Protein AF-A0A812S9B7-F1 (afdb_monomer_lite)

Secondary structure (DSSP, 8-state):
--HHHHHHHHHHHHHHHHHHHHHHHS--TTHHHHHHHHHHHHHHHHIIIIIS-TTTS-HHHHHHHHHHHHHHHHHHHHHHHHHHHHHHHHHHHHHHHHHHHTT-SS---------HHHHHHHHHHHHHHHHHHHHHHHHHHHHHHHHH--PPPPPGGG--HHHHHHHHHHHHHHHHHHHHHHHHTTT-HHHHHHHHHHHHHHHHHHHHHHHHHHHHHHHHHHHHHH--

Structure (mmCIF, N/CA/C/O backbone):
data_AF-A0A812S9B7-F1
#
_entry.id   AF-A0A812S9B7-F1
#
loop_
_atom_site.group_PDB
_atom_site.id
_atom_site.type_symbol
_atom_site.label_atom_id
_atom_site.label_alt_id
_atom_site.label_comp_id
_atom_site.label_asym_id
_atom_site.label_entity_id
_atom_site.label_seq_id
_atom_site.pdbx_PDB_ins_code
_atom_site.Cartn_x
_atom_site.Cartn_y
_atom_site.Cartn_z
_atom_site.occupancy
_atom_site.B_iso_or_equiv
_atom_site.auth_seq_id
_atom_site.auth_comp_id
_atom_site.auth_asym_id
_atom_site.auth_atom_id
_atom_site.pdbx_PDB_model_num
ATOM 1 N N . MET A 1 1 ? 1.073 -19.646 -17.846 1.00 60.38 1 MET A N 1
ATOM 2 C CA . MET A 1 1 ? 1.080 -20.919 -17.085 1.00 60.38 1 MET A CA 1
ATOM 3 C C . MET A 1 1 ? -0.012 -21.849 -17.603 1.00 60.38 1 MET A C 1
ATOM 5 O O . MET A 1 1 ? -1.041 -21.340 -18.035 1.00 60.38 1 MET A O 1
ATOM 9 N N . PRO A 1 2 ? 0.218 -23.175 -17.647 1.00 81.50 2 PRO A N 1
ATOM 10 C CA . PRO A 1 2 ? -0.714 -24.113 -18.265 1.00 81.50 2 PRO A CA 1
ATOM 11 C C . PRO A 1 2 ? -2.037 -24.157 -17.485 1.00 81.50 2 PRO A C 1
ATOM 13 O O . PRO A 1 2 ? -2.048 -24.345 -16.269 1.00 81.50 2 PRO A O 1
ATOM 16 N N . ILE A 1 3 ? -3.148 -24.013 -18.214 1.00 83.44 3 ILE A N 1
ATOM 17 C CA . ILE A 1 3 ? -4.540 -24.040 -17.726 1.00 83.44 3 ILE A CA 1
ATOM 18 C C . ILE A 1 3 ? -4.839 -25.164 -16.704 1.00 83.44 3 ILE A C 1
ATOM 20 O O . ILE A 1 3 ? -5.521 -24.872 -15.720 1.00 83.44 3 ILE A O 1
ATOM 24 N N . PRO A 1 4 ? -4.326 -26.410 -16.829 1.00 83.69 4 PRO A N 1
ATOM 25 C CA . PRO A 1 4 ? -4.607 -27.458 -15.840 1.00 83.69 4 PRO A CA 1
ATOM 26 C C . PRO A 1 4 ? -4.116 -27.148 -14.418 1.00 83.69 4 PRO A C 1
ATOM 28 O O . PRO A 1 4 ? -4.748 -27.587 -13.461 1.00 83.69 4 PRO A O 1
ATOM 31 N N . ILE A 1 5 ? -3.035 -26.376 -14.250 1.00 85.00 5 ILE A N 1
ATOM 32 C CA . ILE A 1 5 ? -2.517 -26.035 -12.914 1.00 85.00 5 ILE A CA 1
ATOM 33 C C . ILE A 1 5 ? -3.479 -25.083 -12.202 1.00 85.00 5 ILE A C 1
ATOM 35 O O . ILE A 1 5 ? -3.819 -25.327 -11.051 1.00 85.00 5 ILE A O 1
ATOM 39 N N . LEU A 1 6 ? -3.962 -24.055 -12.907 1.00 85.19 6 LEU A N 1
ATOM 40 C CA . LEU A 1 6 ? -4.955 -23.094 -12.412 1.00 85.19 6 LEU A CA 1
ATOM 41 C C . LEU A 1 6 ? -6.261 -23.778 -11.995 1.00 85.19 6 LEU A C 1
ATOM 43 O O . LEU A 1 6 ? -6.821 -23.472 -10.944 1.00 85.19 6 LEU A O 1
ATOM 47 N N . LEU A 1 7 ? -6.738 -24.713 -12.819 1.00 90.31 7 LEU A N 1
ATOM 48 C CA . LEU A 1 7 ? -7.954 -25.466 -12.529 1.00 90.31 7 LEU A CA 1
ATOM 49 C C . LEU A 1 7 ? -7.758 -26.386 -11.312 1.00 90.31 7 LEU A C 1
ATOM 51 O O . LEU A 1 7 ? -8.631 -26.459 -10.451 1.00 90.31 7 LEU A O 1
ATOM 55 N N . GLY A 1 8 ? -6.588 -27.023 -11.195 1.00 89.75 8 GLY A N 1
ATOM 56 C CA . GLY A 1 8 ? -6.217 -27.830 -10.033 1.00 89.75 8 GLY A CA 1
ATOM 57 C C . GLY A 1 8 ? -6.186 -27.023 -8.731 1.00 89.75 8 GLY A C 1
ATOM 58 O O . GLY A 1 8 ? -6.782 -27.443 -7.738 1.00 89.75 8 GLY A O 1
ATOM 59 N N . THR A 1 9 ? -5.566 -25.836 -8.725 1.00 89.81 9 THR A N 1
ATOM 60 C CA . THR A 1 9 ? -5.593 -24.960 -7.544 1.00 89.81 9 THR A CA 1
ATOM 61 C C . THR A 1 9 ? -6.988 -24.436 -7.244 1.00 89.81 9 THR A C 1
ATOM 63 O O . THR A 1 9 ? -7.347 -24.354 -6.076 1.00 89.81 9 THR A O 1
ATOM 66 N N . PHE A 1 10 ? -7.799 -24.120 -8.254 1.00 91.00 10 PHE A N 1
ATOM 67 C CA . PHE A 1 10 ? -9.185 -23.704 -8.044 1.00 91.00 10 PHE A CA 1
ATOM 68 C C . PHE A 1 10 ? -10.006 -24.779 -7.312 1.00 91.00 10 PHE A C 1
ATOM 70 O O . PHE A 1 10 ? -10.667 -24.474 -6.319 1.00 91.00 10 PHE A O 1
ATOM 77 N N . VAL A 1 11 ? -9.904 -26.045 -7.732 1.00 94.12 11 VAL A N 1
ATOM 78 C CA . VAL A 1 11 ? -10.575 -27.160 -7.043 1.00 94.12 11 VAL A CA 1
ATOM 79 C C . VAL A 1 11 ? -10.050 -27.333 -5.615 1.00 94.12 11 VAL A C 1
ATOM 81 O O . VAL A 1 11 ? -10.844 -27.500 -4.691 1.00 94.12 11 VAL A O 1
ATOM 84 N N . ALA A 1 12 ? -8.736 -27.217 -5.400 1.00 92.50 12 ALA A N 1
ATOM 85 C CA . ALA A 1 12 ? -8.160 -27.262 -4.056 1.00 92.50 12 ALA A CA 1
ATOM 86 C C . ALA A 1 12 ? -8.693 -26.130 -3.153 1.00 92.50 12 ALA A C 1
ATOM 88 O O . ALA A 1 12 ? -9.010 -26.362 -1.988 1.00 92.50 12 ALA A O 1
ATOM 89 N N . LEU A 1 13 ? -8.856 -24.914 -3.685 1.00 92.50 13 LEU A N 1
ATOM 90 C CA . LEU A 1 13 ? -9.431 -23.784 -2.946 1.00 92.50 13 LEU A CA 1
ATOM 91 C C . LEU A 1 13 ? -10.907 -24.003 -2.602 1.00 92.50 13 LEU A C 1
ATOM 93 O O . LEU A 1 13 ? -11.335 -23.636 -1.503 1.00 92.50 13 LEU A O 1
ATOM 97 N N . LEU A 1 14 ? -11.681 -24.601 -3.512 1.00 94.00 14 LEU A N 1
ATOM 98 C CA . LEU A 1 14 ? -13.063 -24.986 -3.231 1.00 94.00 14 LEU A CA 1
ATOM 99 C C . LEU A 1 14 ? -13.130 -26.053 -2.139 1.00 94.00 14 LEU A C 1
ATOM 101 O O . LEU A 1 14 ? -13.934 -25.912 -1.223 1.00 94.00 14 LEU A O 1
ATOM 105 N N . PHE A 1 15 ? -12.246 -27.053 -2.175 1.00 95.25 15 PHE A N 1
ATOM 106 C CA . PHE A 1 15 ? -12.146 -28.061 -1.122 1.00 95.25 15 PHE A CA 1
ATOM 107 C C . PHE A 1 15 ? -11.862 -27.432 0.248 1.00 95.25 15 PHE A C 1
ATOM 109 O O . PHE A 1 15 ? -12.606 -27.682 1.192 1.00 95.25 15 PHE A O 1
ATOM 116 N N . PHE A 1 16 ? -10.857 -26.554 0.358 1.00 92.62 16 PHE A N 1
ATOM 117 C CA . PHE A 1 16 ? -10.570 -25.854 1.618 1.00 92.62 16 PHE A CA 1
ATOM 118 C C . PHE A 1 16 ? -11.736 -24.980 2.085 1.00 92.62 16 PHE A C 1
ATOM 120 O O . PHE A 1 16 ? -11.980 -24.878 3.280 1.00 92.62 16 PHE A O 1
ATOM 127 N N . THR A 1 17 ? -12.484 -24.379 1.159 1.00 92.88 17 THR A N 1
ATOM 128 C CA . THR A 1 17 ? -13.668 -23.577 1.498 1.00 92.88 17 THR A CA 1
ATOM 129 C C . THR A 1 17 ? -14.806 -24.456 2.025 1.00 92.88 17 THR A C 1
ATOM 131 O O . THR A 1 17 ? -15.412 -24.132 3.045 1.00 92.88 17 THR A O 1
ATOM 134 N N . GLY A 1 18 ? -15.060 -25.601 1.387 1.00 93.19 18 GLY A N 1
ATOM 135 C CA . GLY A 1 18 ? -16.015 -26.589 1.888 1.00 93.19 18 GLY A CA 1
ATOM 136 C C . GLY A 1 18 ? -15.610 -27.127 3.260 1.00 93.19 18 GLY A C 1
ATOM 137 O O . GLY A 1 18 ? -16.446 -27.205 4.152 1.00 93.19 18 GLY A O 1
ATOM 138 N N . LEU A 1 19 ? -14.319 -27.405 3.458 1.00 90.81 19 LEU A N 1
ATOM 139 C CA . LEU A 1 19 ? -13.776 -27.850 4.738 1.00 90.81 19 LEU A CA 1
ATOM 140 C C . LEU A 1 19 ? -13.975 -26.801 5.842 1.00 90.81 19 LEU A C 1
ATOM 142 O O . LEU A 1 19 ? -14.377 -27.167 6.939 1.00 90.81 19 LEU A O 1
ATOM 146 N N . THR A 1 20 ? -13.759 -25.509 5.561 1.00 91.69 20 THR A N 1
ATOM 147 C CA . THR A 1 20 ? -14.027 -24.449 6.550 1.00 91.69 20 THR A CA 1
ATOM 148 C C . THR A 1 20 ? -15.501 -24.339 6.911 1.00 91.69 20 THR A C 1
ATOM 150 O O . THR A 1 20 ? -15.812 -24.162 8.079 1.00 91.69 20 THR A O 1
ATOM 153 N N . VAL A 1 21 ? -16.409 -24.469 5.938 1.00 90.69 21 VAL A N 1
ATOM 154 C CA . VAL A 1 21 ? -17.855 -24.420 6.212 1.00 90.69 21 VAL A CA 1
ATOM 155 C C . VAL A 1 21 ? -18.284 -25.642 7.022 1.00 90.69 21 VAL A C 1
ATOM 157 O O . VAL A 1 21 ? -19.000 -25.503 8.003 1.00 90.69 21 VAL A O 1
ATOM 160 N N . PHE A 1 22 ? -17.788 -26.830 6.667 1.00 90.44 22 PHE A N 1
ATOM 161 C CA . PHE A 1 22 ? -18.092 -28.058 7.398 1.00 90.44 22 PHE A CA 1
ATOM 162 C C . PHE A 1 22 ? -17.588 -28.017 8.844 1.00 90.44 22 PHE A C 1
ATOM 164 O O . PHE A 1 22 ? -18.291 -28.452 9.750 1.00 90.44 22 PHE A O 1
ATOM 171 N N . LEU A 1 23 ? -16.375 -27.503 9.065 1.00 89.00 23 LEU A N 1
ATOM 172 C CA . LEU A 1 23 ? -15.816 -27.357 10.407 1.00 89.00 23 LEU A CA 1
ATOM 173 C C . LEU A 1 23 ? -16.512 -26.257 11.209 1.00 89.00 23 LEU A C 1
ATOM 175 O O . LEU A 1 23 ? -16.655 -26.434 12.409 1.00 89.00 23 LEU A O 1
ATOM 179 N N . ALA A 1 24 ? -17.008 -25.196 10.565 1.00 84.50 24 ALA A N 1
ATOM 180 C CA . ALA A 1 24 ? -17.762 -24.141 11.243 1.00 84.50 24 ALA A CA 1
ATOM 181 C C . ALA A 1 24 ? -19.065 -24.654 11.884 1.00 84.50 24 ALA A C 1
ATOM 183 O O . ALA A 1 24 ? -19.491 -24.132 12.912 1.00 84.50 24 ALA A O 1
ATOM 184 N N . ASP A 1 25 ? -19.683 -25.694 11.317 1.00 83.44 25 ASP A N 1
ATOM 185 C CA . ASP A 1 25 ? -20.861 -26.329 11.921 1.00 83.44 25 ASP A CA 1
ATOM 186 C C . ASP A 1 25 ? -20.490 -27.219 13.127 1.00 83.44 25 ASP A C 1
ATOM 188 O O . ASP A 1 25 ? -21.300 -27.425 14.039 1.00 83.44 25 ASP A O 1
ATOM 192 N N . GLN A 1 26 ? -19.257 -27.735 13.172 1.00 83.88 26 GLN A N 1
ATOM 193 C CA . GLN A 1 26 ? -18.758 -28.535 14.288 1.00 83.88 26 GLN A CA 1
ATOM 194 C C . GLN A 1 26 ? -18.281 -27.599 15.405 1.00 83.88 26 GLN A C 1
ATOM 196 O O . GLN A 1 26 ? -17.236 -26.969 15.302 1.00 83.88 26 GLN A O 1
ATOM 201 N N . HIS A 1 27 ? -19.021 -27.517 16.513 1.00 78.94 27 HIS A N 1
ATOM 202 C CA . HIS A 1 27 ? -18.630 -26.695 17.664 1.00 78.94 27 HIS A CA 1
ATOM 203 C C . HIS A 1 27 ? -17.426 -27.312 18.402 1.00 78.94 27 HIS A C 1
ATOM 205 O O . HIS A 1 27 ? -17.574 -27.982 19.422 1.00 78.94 27 HIS A O 1
ATOM 211 N N . LEU A 1 28 ? -16.220 -27.075 17.882 1.00 74.62 28 LEU A N 1
ATOM 212 C CA . LEU A 1 28 ? -14.948 -27.612 18.385 1.00 74.62 28 LEU A CA 1
ATOM 213 C C . LEU A 1 28 ? -14.362 -26.810 19.568 1.00 74.62 28 LEU A C 1
ATOM 215 O O . LEU A 1 28 ? -13.220 -27.032 19.976 1.00 74.62 28 LEU A O 1
ATOM 219 N N . GLY A 1 29 ? -15.148 -25.907 20.161 1.00 81.06 29 GLY A N 1
ATOM 220 C CA . GLY A 1 29 ? -14.742 -25.101 21.312 1.00 81.06 29 GLY A CA 1
ATOM 221 C C . GLY A 1 29 ? -13.585 -24.152 20.983 1.00 81.06 29 GLY A C 1
ATOM 222 O O . GLY A 1 29 ? -13.541 -23.553 19.915 1.00 81.06 29 GLY A O 1
ATOM 223 N N . GLU A 1 30 ? -12.630 -24.012 21.902 1.00 83.56 30 GLU A N 1
ATOM 224 C CA . GLU A 1 30 ? -11.503 -23.066 21.800 1.00 83.56 30 GLU A CA 1
ATOM 225 C C . GLU A 1 30 ? -10.531 -23.368 20.640 1.00 83.56 30 GLU A C 1
ATOM 227 O O . GLU A 1 30 ? -9.845 -22.479 20.135 1.00 83.56 30 GLU A O 1
ATOM 232 N N . ILE A 1 31 ? -10.491 -24.620 20.172 1.00 88.62 31 ILE A N 1
ATOM 233 C CA . ILE A 1 31 ? -9.574 -25.065 19.111 1.00 88.62 31 ILE A CA 1
ATOM 234 C C . ILE A 1 31 ? -10.050 -24.592 17.723 1.00 88.62 31 ILE A C 1
ATOM 236 O O . ILE A 1 31 ? -9.243 -24.496 16.795 1.00 88.62 31 ILE A O 1
ATOM 240 N N . ASP A 1 32 ? -11.329 -24.234 17.581 1.00 89.50 32 ASP A N 1
ATOM 241 C CA . ASP A 1 32 ? -11.932 -23.823 16.309 1.00 89.50 32 ASP A CA 1
ATOM 242 C C . ASP A 1 32 ? -11.182 -22.651 15.653 1.00 89.50 32 ASP A C 1
ATOM 244 O O . ASP A 1 32 ? -10.819 -22.706 14.478 1.00 89.50 32 ASP A O 1
ATOM 248 N N . ILE A 1 33 ? -10.806 -21.640 16.444 1.00 87.62 33 ILE A N 1
ATOM 249 C CA . ILE A 1 33 ? -10.073 -20.460 15.961 1.00 87.62 33 ILE A CA 1
ATOM 250 C C . ILE A 1 33 ? -8.712 -20.856 15.375 1.00 87.62 33 ILE A C 1
ATOM 252 O O . ILE A 1 33 ? -8.326 -20.377 14.306 1.00 87.62 33 ILE A O 1
ATOM 256 N N . TRP A 1 34 ? -7.985 -21.749 16.050 1.00 90.62 34 TRP A N 1
ATOM 257 C CA . TRP A 1 34 ? -6.670 -22.205 15.601 1.00 90.62 34 TRP A CA 1
ATOM 258 C C . TRP A 1 34 ? -6.764 -23.016 14.304 1.00 90.62 34 TRP A C 1
ATOM 260 O O . TRP A 1 34 ? -5.945 -22.828 13.402 1.00 90.62 34 TRP A O 1
ATOM 270 N N . ILE A 1 35 ? -7.783 -23.875 14.179 1.00 90.88 35 ILE A N 1
ATOM 271 C CA . ILE A 1 35 ? -8.031 -24.670 12.968 1.00 90.88 35 ILE A CA 1
ATOM 272 C C . ILE A 1 35 ? -8.454 -23.764 11.806 1.00 90.88 35 ILE A C 1
ATOM 274 O O . ILE A 1 35 ? -7.895 -23.869 10.710 1.00 90.88 35 ILE A O 1
ATOM 278 N N . ALA A 1 36 ? -9.392 -22.844 12.040 1.00 91.25 36 ALA A N 1
ATOM 279 C CA . ALA A 1 36 ? -9.854 -21.886 11.044 1.00 91.25 36 ALA A CA 1
ATOM 280 C C . ALA A 1 36 ? -8.698 -21.021 10.521 1.00 91.25 36 ALA A C 1
ATOM 282 O O . ALA A 1 36 ? -8.546 -20.850 9.307 1.00 91.25 36 ALA A O 1
ATOM 283 N N . LEU A 1 37 ? -7.833 -20.540 11.420 1.00 91.06 37 LEU A N 1
ATOM 284 C CA . LEU A 1 37 ? -6.653 -19.758 11.063 1.00 91.06 37 LEU A CA 1
ATOM 285 C C . LEU A 1 37 ? -5.661 -20.582 10.232 1.00 91.06 37 LEU A C 1
ATOM 287 O O . LEU A 1 37 ? -5.211 -20.111 9.190 1.00 91.06 37 LEU A O 1
ATOM 291 N N . ALA A 1 38 ? -5.370 -21.823 10.634 1.00 93.50 38 ALA A N 1
ATOM 292 C CA . ALA A 1 38 ? -4.462 -22.700 9.898 1.00 93.50 38 ALA A CA 1
ATOM 293 C C . ALA A 1 38 ? -4.955 -22.968 8.466 1.00 93.50 38 ALA A C 1
ATOM 295 O O . ALA A 1 38 ? -4.193 -22.837 7.503 1.00 93.50 38 ALA A O 1
ATOM 296 N N . ILE A 1 39 ? -6.244 -23.284 8.303 1.00 93.75 39 ILE A N 1
ATOM 297 C CA . ILE A 1 39 ? -6.838 -23.510 6.982 1.00 93.75 39 ILE A CA 1
ATOM 298 C C . ILE A 1 39 ? -6.798 -22.227 6.143 1.00 93.75 39 ILE A C 1
ATOM 300 O O . ILE A 1 39 ? -6.442 -22.272 4.960 1.00 93.75 39 ILE A O 1
ATOM 304 N N . ALA A 1 40 ? -7.104 -21.075 6.745 1.00 93.44 40 ALA A N 1
ATOM 305 C CA . ALA A 1 40 ? -7.021 -19.784 6.074 1.00 93.44 40 ALA A CA 1
ATOM 306 C C . ALA A 1 40 ? -5.592 -19.474 5.593 1.00 93.44 40 ALA A C 1
ATOM 308 O O . ALA A 1 40 ? -5.416 -19.053 4.447 1.00 93.44 40 ALA A O 1
ATOM 309 N N . THR A 1 41 ? -4.565 -19.742 6.408 1.00 92.94 41 THR A N 1
ATOM 310 C CA . THR A 1 41 ? -3.155 -19.558 6.027 1.00 92.94 41 THR A CA 1
ATOM 311 C C . THR A 1 41 ? -2.761 -20.461 4.859 1.00 92.94 41 THR A C 1
ATOM 313 O O . THR A 1 41 ? -2.143 -19.987 3.904 1.00 92.94 41 THR A O 1
ATOM 316 N N . ILE A 1 42 ? -3.159 -21.738 4.876 1.00 94.94 42 ILE A N 1
ATOM 317 C CA . ILE A 1 42 ? -2.878 -22.675 3.776 1.00 94.94 42 ILE A CA 1
ATOM 318 C C . ILE A 1 42 ? -3.553 -22.205 2.481 1.00 94.94 42 ILE A C 1
ATOM 320 O O . ILE A 1 42 ? -2.914 -22.154 1.426 1.00 94.94 42 ILE A O 1
ATOM 324 N N . LYS A 1 43 ? -4.827 -21.800 2.558 1.00 94.38 43 LYS A N 1
ATOM 325 C CA . LYS A 1 43 ? -5.584 -21.265 1.419 1.00 94.38 43 LYS A CA 1
ATOM 326 C C . LYS A 1 43 ? -4.903 -20.023 0.835 1.00 94.38 43 LYS A C 1
ATOM 328 O O . LYS A 1 43 ? -4.696 -19.954 -0.377 1.00 94.38 43 LYS A O 1
ATOM 333 N N . ALA A 1 44 ? -4.518 -19.070 1.684 1.00 91.19 44 ALA A N 1
ATOM 334 C CA . ALA A 1 44 ? -3.818 -17.855 1.272 1.00 91.19 44 ALA A CA 1
ATOM 335 C C . ALA A 1 44 ? -2.461 -18.169 0.621 1.00 91.19 44 ALA A C 1
ATOM 337 O O . ALA A 1 44 ? -2.135 -17.597 -0.419 1.00 91.19 44 ALA A O 1
ATOM 338 N N . GLY A 1 45 ? -1.710 -19.130 1.169 1.00 91.56 45 GLY A N 1
ATOM 339 C CA . GLY A 1 45 ? -0.457 -19.612 0.590 1.00 91.56 45 GLY A CA 1
ATOM 340 C C . GLY A 1 45 ? -0.636 -20.203 -0.811 1.00 91.56 45 GLY A C 1
ATOM 341 O O . GLY A 1 45 ? 0.145 -19.891 -1.712 1.00 91.56 45 GLY A O 1
ATOM 342 N N . LEU A 1 46 ? -1.691 -20.997 -1.033 1.00 89.38 46 LEU A N 1
ATOM 343 C CA . LEU A 1 46 ? -2.031 -21.545 -2.353 1.00 89.38 46 LEU A CA 1
ATOM 344 C C . LEU A 1 46 ? -2.344 -20.434 -3.370 1.00 89.38 46 LEU A C 1
ATOM 346 O O . LEU A 1 46 ? -1.848 -20.468 -4.498 1.00 89.38 46 LEU A O 1
ATOM 350 N N . VAL A 1 47 ? -3.139 -19.436 -2.967 1.00 90.75 47 VAL A N 1
ATOM 351 C CA . VAL A 1 47 ? -3.471 -18.277 -3.813 1.00 90.75 47 VAL A CA 1
ATOM 352 C C . VAL A 1 47 ? -2.211 -17.479 -4.153 1.00 90.75 47 VAL A C 1
ATOM 354 O O . VAL A 1 47 ? -1.958 -17.210 -5.326 1.00 90.75 47 VAL A O 1
ATOM 357 N N . ALA A 1 48 ? -1.383 -17.153 -3.161 1.00 89.69 48 ALA A N 1
ATOM 358 C CA . ALA A 1 48 ? -0.158 -16.387 -3.371 1.00 89.69 48 ALA A CA 1
ATOM 359 C C . ALA A 1 48 ? 0.841 -17.142 -4.270 1.00 89.69 48 ALA A C 1
ATOM 361 O O . ALA A 1 48 ? 1.389 -16.590 -5.219 1.00 89.69 48 ALA A O 1
ATOM 362 N N . THR A 1 49 ? 1.036 -18.439 -4.039 1.00 87.62 49 THR A N 1
ATOM 363 C CA . THR A 1 49 ? 2.017 -19.237 -4.791 1.00 87.62 49 THR A CA 1
ATOM 364 C C . THR A 1 49 ? 1.623 -19.415 -6.261 1.00 87.62 49 THR A C 1
ATOM 366 O O . THR A 1 49 ? 2.484 -19.318 -7.139 1.00 87.62 49 THR A O 1
ATOM 369 N N . TYR A 1 50 ? 0.339 -19.678 -6.542 1.00 87.88 50 TYR A N 1
ATOM 370 C CA . TYR A 1 50 ? -0.122 -20.080 -7.877 1.00 87.88 50 TYR A CA 1
ATOM 371 C C . TYR A 1 50 ? -0.931 -19.009 -8.617 1.00 87.88 50 TYR A C 1
ATOM 373 O O . TYR A 1 50 ? -0.685 -18.800 -9.800 1.00 87.88 50 TYR A O 1
ATOM 381 N N . PHE A 1 51 ? -1.870 -18.311 -7.967 1.00 82.25 51 PHE A N 1
ATOM 382 C CA . PHE A 1 51 ? -2.669 -17.268 -8.631 1.00 82.25 51 PHE A CA 1
ATOM 383 C C . PHE A 1 51 ? -1.895 -15.955 -8.770 1.00 82.25 51 PHE A C 1
ATOM 385 O O . PHE A 1 51 ? -1.951 -15.324 -9.825 1.00 82.25 51 PHE A O 1
ATOM 392 N N . MET A 1 52 ? -1.104 -15.577 -7.760 1.00 85.44 52 MET A N 1
ATOM 393 C CA . MET A 1 52 ? -0.205 -14.416 -7.862 1.00 85.44 52 MET A CA 1
ATOM 394 C C . MET A 1 52 ? 1.104 -14.726 -8.604 1.00 85.44 52 MET A C 1
ATOM 396 O O . MET A 1 52 ? 1.991 -13.885 -8.635 1.00 85.44 52 MET A O 1
ATOM 400 N N . HIS A 1 53 ? 1.232 -15.915 -9.205 1.00 78.69 53 HIS A N 1
ATOM 401 C CA . HIS A 1 53 ? 2.394 -16.344 -9.993 1.00 78.69 53 HIS A CA 1
ATOM 402 C C . HIS A 1 53 ? 3.743 -16.349 -9.251 1.00 78.69 53 HIS A C 1
ATOM 404 O O . HIS A 1 53 ? 4.768 -16.583 -9.886 1.00 78.69 53 HIS A O 1
ATOM 410 N N . LEU A 1 54 ? 3.773 -16.205 -7.920 1.00 81.75 54 LEU A N 1
ATOM 411 C CA . LEU A 1 54 ? 5.022 -16.126 -7.149 1.00 81.75 54 LEU A CA 1
ATOM 412 C C . LEU A 1 54 ? 5.966 -17.315 -7.376 1.00 81.75 54 LEU A C 1
ATOM 414 O O . LEU A 1 54 ? 7.179 -17.142 -7.345 1.00 81.75 54 LEU A O 1
ATOM 418 N N . ARG A 1 55 ? 5.435 -18.518 -7.629 1.00 79.88 55 ARG A N 1
ATOM 419 C CA . ARG A 1 55 ? 6.253 -19.706 -7.932 1.00 79.88 55 ARG A CA 1
ATOM 420 C C . ARG A 1 55 ? 6.938 -19.656 -9.301 1.00 79.88 55 ARG A C 1
ATOM 422 O O . ARG A 1 55 ? 7.958 -20.313 -9.483 1.00 79.88 55 ARG A O 1
ATOM 429 N N . TYR A 1 56 ? 6.338 -18.965 -10.265 1.00 80.88 56 TYR A N 1
ATOM 430 C CA . TYR A 1 56 ? 6.773 -18.952 -11.666 1.00 80.88 56 TYR A CA 1
ATOM 431 C C . TYR A 1 56 ? 7.462 -17.643 -12.065 1.00 80.88 56 TYR A C 1
ATOM 433 O O . TYR A 1 56 ? 8.060 -17.578 -13.137 1.00 80.88 56 TYR A O 1
ATOM 441 N N . ASP A 1 57 ? 7.384 -16.626 -11.211 1.00 81.00 57 ASP A N 1
ATOM 442 C CA . ASP A 1 57 ? 8.071 -15.352 -11.367 1.00 81.00 57 ASP A CA 1
ATOM 443 C C . ASP A 1 57 ? 9.492 -15.367 -10.789 1.00 81.00 57 ASP A C 1
ATOM 445 O O . ASP A 1 57 ? 9.930 -16.296 -10.107 1.00 81.00 57 ASP A O 1
ATOM 449 N N . LYS A 1 58 ? 10.239 -14.293 -11.063 1.00 81.88 58 LYS A N 1
ATOM 450 C CA . LYS A 1 58 ? 11.584 -14.084 -10.516 1.00 81.88 58 LYS A CA 1
ATOM 451 C C . LYS A 1 58 ? 11.545 -14.077 -8.975 1.00 81.88 58 LYS A C 1
ATOM 453 O O . LYS A 1 58 ? 10.637 -13.475 -8.400 1.00 81.88 58 LYS A O 1
ATOM 458 N N . PRO A 1 59 ? 12.575 -14.611 -8.286 1.00 79.88 59 PRO A N 1
ATOM 459 C CA . PRO A 1 59 ? 12.629 -14.654 -6.817 1.00 79.88 59 PRO A CA 1
ATOM 460 C C . PRO A 1 59 ? 12.572 -13.263 -6.165 1.00 79.88 59 PRO A C 1
ATOM 462 O O . PRO A 1 59 ? 12.198 -13.134 -5.002 1.00 79.88 59 PRO A O 1
ATOM 465 N N . ILE A 1 60 ? 12.879 -12.207 -6.927 1.00 75.62 60 ILE A N 1
ATOM 466 C CA . ILE A 1 60 ? 12.717 -10.818 -6.494 1.00 75.62 60 ILE A CA 1
ATOM 467 C C . ILE A 1 60 ? 11.249 -10.460 -6.184 1.00 75.62 60 ILE A C 1
ATOM 469 O O . ILE A 1 60 ? 10.997 -9.732 -5.229 1.00 75.62 60 ILE A O 1
ATOM 473 N N . ASN A 1 61 ? 10.271 -11.020 -6.908 1.00 80.12 61 ASN A N 1
ATOM 474 C CA . ASN A 1 61 ? 8.843 -10.770 -6.666 1.00 80.12 61 ASN A CA 1
ATOM 475 C C . ASN A 1 61 ? 8.391 -11.413 -5.346 1.00 80.12 61 ASN A C 1
ATOM 477 O O . ASN A 1 61 ? 7.622 -10.819 -4.592 1.00 80.12 61 ASN A O 1
ATOM 481 N N . VAL A 1 62 ? 8.930 -12.595 -5.031 1.00 85.12 62 VAL A N 1
ATOM 482 C CA . VAL A 1 62 ? 8.719 -13.274 -3.743 1.00 85.12 62 VAL A CA 1
ATOM 483 C C . VAL A 1 62 ? 9.305 -12.456 -2.596 1.00 85.12 62 VAL A C 1
ATOM 485 O O . VAL A 1 62 ? 8.650 -12.299 -1.568 1.00 85.12 62 VAL A O 1
ATOM 488 N N . LEU A 1 63 ? 10.500 -11.885 -2.784 1.00 84.56 63 LEU A N 1
ATOM 489 C CA . LEU A 1 63 ? 11.126 -11.018 -1.789 1.00 84.56 63 LEU A CA 1
ATOM 490 C C . LEU A 1 63 ? 10.274 -9.772 -1.510 1.00 84.56 63 LEU A C 1
ATOM 492 O O . LEU A 1 63 ? 10.030 -9.465 -0.346 1.00 84.56 63 LEU A O 1
ATOM 496 N N . PHE A 1 64 ? 9.767 -9.095 -2.547 1.00 83.00 64 PHE A N 1
ATOM 497 C CA . PHE A 1 64 ? 8.870 -7.945 -2.375 1.00 83.00 64 PHE A CA 1
ATOM 498 C C . PHE A 1 64 ? 7.561 -8.321 -1.678 1.00 83.00 64 PHE A C 1
ATOM 500 O O . PHE A 1 64 ? 7.122 -7.607 -0.779 1.00 83.00 64 PHE A O 1
ATOM 507 N N . PHE A 1 65 ? 6.955 -9.453 -2.044 1.00 85.38 65 PHE A N 1
ATOM 508 C CA . PHE A 1 65 ? 5.739 -9.933 -1.390 1.00 85.38 65 PHE A CA 1
ATOM 509 C C . PHE A 1 65 ? 5.966 -10.216 0.101 1.00 85.38 65 PHE A C 1
ATOM 511 O O . PHE A 1 65 ? 5.193 -9.747 0.936 1.00 85.38 65 PHE A O 1
ATOM 518 N N . LEU A 1 66 ? 7.047 -10.924 0.447 1.00 86.12 66 LEU A N 1
ATOM 519 C CA . LEU A 1 66 ? 7.412 -11.196 1.840 1.00 86.12 66 LEU A CA 1
ATOM 520 C C . LEU A 1 66 ? 7.755 -9.918 2.609 1.00 86.12 66 LEU A C 1
ATOM 522 O O . LEU A 1 66 ? 7.389 -9.798 3.775 1.00 86.12 66 LEU A O 1
ATOM 526 N N . PHE A 1 67 ? 8.407 -8.951 1.964 1.00 83.88 67 PHE A N 1
ATOM 527 C CA . PHE A 1 67 ? 8.706 -7.655 2.564 1.00 83.88 67 PHE A CA 1
ATOM 528 C C . PHE A 1 67 ? 7.422 -6.883 2.900 1.00 83.88 67 PHE A C 1
ATOM 530 O O . PHE A 1 67 ? 7.258 -6.429 4.031 1.00 83.88 67 PHE A O 1
ATOM 537 N N . CYS A 1 68 ? 6.467 -6.809 1.966 1.00 84.75 68 CYS A N 1
ATOM 538 C CA . CYS A 1 68 ? 5.156 -6.202 2.210 1.00 84.75 68 CYS A CA 1
ATOM 539 C C . CYS A 1 68 ? 4.380 -6.932 3.317 1.00 84.75 68 CYS A C 1
ATOM 541 O O . CYS A 1 68 ? 3.835 -6.286 4.210 1.00 84.75 68 CYS A O 1
ATOM 543 N N . LEU A 1 69 ? 4.359 -8.269 3.294 1.00 87.06 69 LEU A N 1
ATOM 544 C CA . LEU A 1 69 ? 3.714 -9.082 4.327 1.00 87.06 69 LEU A CA 1
ATOM 545 C C . LEU A 1 69 ? 4.339 -8.833 5.711 1.00 87.06 69 LEU A C 1
ATOM 547 O O . LEU A 1 69 ? 3.617 -8.676 6.693 1.00 87.06 69 LEU A O 1
ATOM 551 N N . GLY A 1 70 ? 5.670 -8.746 5.785 1.00 86.81 70 GLY A N 1
ATOM 552 C CA . GLY A 1 70 ? 6.405 -8.443 7.012 1.00 86.81 70 GLY A CA 1
ATOM 553 C C . GLY A 1 70 ? 6.078 -7.060 7.571 1.00 86.81 70 GLY A C 1
ATOM 554 O O . GLY A 1 70 ? 5.854 -6.927 8.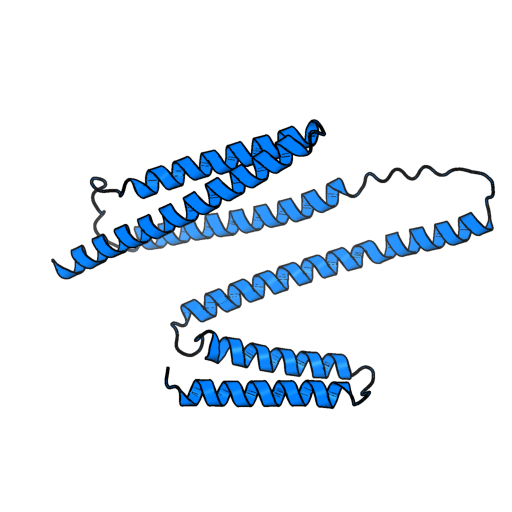770 1.00 86.81 70 GLY A O 1
ATOM 555 N N . PHE A 1 71 ? 5.965 -6.042 6.713 1.00 83.44 71 PHE A N 1
ATOM 556 C CA . PHE A 1 71 ? 5.528 -4.704 7.124 1.00 83.44 71 PHE A CA 1
ATOM 557 C C . PHE A 1 71 ? 4.095 -4.693 7.663 1.00 83.44 71 PHE A C 1
ATOM 559 O O . PHE A 1 71 ? 3.835 -4.047 8.676 1.00 83.44 71 PHE A O 1
ATOM 566 N N . VAL A 1 72 ? 3.173 -5.427 7.030 1.00 84.12 72 VAL A N 1
ATOM 567 C CA . VAL A 1 72 ? 1.798 -5.576 7.535 1.00 84.12 72 VAL A CA 1
ATOM 568 C C . VAL A 1 72 ? 1.799 -6.269 8.896 1.00 84.12 72 VAL A C 1
ATOM 570 O O . VAL A 1 72 ? 1.151 -5.785 9.819 1.00 84.12 72 VAL A O 1
ATOM 573 N N . ALA A 1 73 ? 2.556 -7.357 9.054 1.00 85.50 73 ALA A N 1
ATOM 574 C CA . ALA A 1 73 ? 2.665 -8.061 10.329 1.00 85.50 73 ALA A CA 1
ATOM 575 C C . ALA A 1 73 ? 3.265 -7.168 11.429 1.00 85.50 73 ALA A C 1
ATOM 577 O O . ALA A 1 73 ? 2.753 -7.145 12.548 1.00 85.50 73 ALA A O 1
ATOM 578 N N . LEU A 1 74 ? 4.304 -6.390 11.109 1.00 85.88 74 LEU A N 1
ATOM 579 C CA . LEU A 1 74 ? 4.916 -5.421 12.019 1.00 85.88 74 LEU A CA 1
ATOM 580 C C . LEU A 1 74 ? 3.904 -4.348 12.434 1.00 85.88 74 LEU A C 1
ATOM 582 O O . LEU A 1 74 ? 3.753 -4.088 13.625 1.00 85.88 74 LEU A O 1
ATOM 586 N N . PHE A 1 75 ? 3.176 -3.772 11.474 1.00 82.31 75 PHE A N 1
ATOM 587 C CA . PHE A 1 75 ? 2.127 -2.790 11.746 1.00 82.31 75 PHE A CA 1
ATOM 588 C C . PHE A 1 75 ? 1.063 -3.359 12.690 1.00 82.31 75 PHE A C 1
ATOM 590 O O . PHE A 1 75 ? 0.818 -2.774 13.740 1.00 82.31 75 PHE A O 1
ATOM 597 N N . PHE A 1 76 ? 0.509 -4.535 12.377 1.00 82.69 76 PHE A N 1
ATOM 598 C CA . PHE A 1 76 ? -0.467 -5.210 13.236 1.00 82.69 76 PHE A CA 1
ATOM 599 C C . PHE A 1 76 ? 0.082 -5.489 14.635 1.00 82.69 76 PHE A C 1
ATOM 601 O O . PHE A 1 76 ? -0.627 -5.288 15.615 1.00 82.69 76 PHE A O 1
ATOM 608 N N . SER A 1 77 ? 1.341 -5.913 14.740 1.00 82.44 77 SER A N 1
ATOM 609 C CA . SER A 1 77 ? 1.974 -6.213 16.028 1.00 82.44 77 SER A CA 1
ATOM 610 C C . SER A 1 77 ? 2.096 -4.957 16.889 1.00 82.44 77 SER A C 1
ATOM 612 O O . SER A 1 77 ? 1.732 -4.981 18.059 1.00 82.44 77 SER A O 1
ATOM 614 N N . ILE A 1 78 ? 2.537 -3.835 16.307 1.00 81.19 78 ILE A N 1
ATOM 615 C CA . ILE A 1 78 ? 2.601 -2.550 17.016 1.00 81.19 78 ILE A CA 1
ATOM 616 C C . ILE A 1 78 ? 1.197 -2.068 17.394 1.00 81.19 78 ILE A C 1
ATOM 618 O O . ILE A 1 78 ? 0.996 -1.635 18.522 1.00 81.19 78 ILE A O 1
ATOM 622 N N . THR A 1 79 ? 0.214 -2.169 16.495 1.00 83.44 79 THR A N 1
ATOM 623 C CA . THR A 1 79 ? -1.174 -1.778 16.786 1.00 83.44 79 THR A CA 1
ATOM 624 C C . THR A 1 79 ? -1.789 -2.614 17.909 1.00 83.44 79 THR A C 1
ATOM 626 O O . THR A 1 79 ? -2.510 -2.073 18.743 1.00 83.44 79 THR A O 1
ATOM 629 N N . LEU A 1 80 ? -1.498 -3.916 17.966 1.00 83.12 80 LEU A N 1
ATOM 630 C CA . LEU A 1 80 ? -1.967 -4.782 19.047 1.00 83.12 80 LEU A CA 1
ATOM 631 C C . LEU A 1 80 ? -1.304 -4.437 20.382 1.00 83.12 80 LEU A C 1
ATOM 633 O O . LEU A 1 80 ? -2.010 -4.319 21.380 1.00 83.12 80 LEU A O 1
ATOM 637 N N . LEU A 1 81 ? 0.014 -4.212 20.392 1.00 84.62 81 LEU A N 1
ATOM 638 C CA . LEU A 1 81 ? 0.739 -3.781 21.593 1.00 84.62 81 LEU A CA 1
ATOM 639 C C . LEU A 1 81 ? 0.221 -2.433 22.116 1.00 84.62 81 LEU A C 1
ATOM 641 O O . LEU A 1 81 ? 0.028 -2.263 23.318 1.00 84.62 81 LEU A O 1
ATOM 645 N N . ASP A 1 82 ? -0.056 -1.491 21.213 1.00 79.75 82 ASP A N 1
ATOM 646 C CA . ASP A 1 82 ? -0.643 -0.195 21.557 1.00 79.75 82 ASP A CA 1
ATOM 647 C C . ASP A 1 82 ? -2.062 -0.371 22.130 1.00 79.75 82 ASP A C 1
ATOM 649 O O . ASP A 1 82 ? -2.372 0.155 23.197 1.00 79.75 82 ASP A O 1
ATOM 653 N N . SER A 1 83 ? -2.903 -1.205 21.505 1.00 80.12 83 SER A N 1
ATOM 654 C CA . SER A 1 83 ? -4.252 -1.505 22.005 1.00 80.12 83 SER A CA 1
ATOM 655 C C . SER A 1 83 ? -4.254 -2.177 23.386 1.00 80.12 83 SER A C 1
ATOM 657 O O . SER A 1 83 ? -5.155 -1.911 24.186 1.00 80.12 83 SER A O 1
ATOM 659 N N . GLU A 1 84 ? -3.289 -3.052 23.676 1.00 82.81 84 GLU A N 1
ATOM 660 C CA . GLU A 1 84 ? -3.160 -3.716 24.978 1.00 82.81 84 GLU A CA 1
ATOM 661 C C . GLU A 1 84 ? -2.773 -2.713 26.075 1.00 82.81 84 GLU A C 1
ATOM 663 O O . GLU A 1 84 ? -3.331 -2.742 27.173 1.00 82.81 84 GLU A O 1
ATOM 668 N N . GLN A 1 85 ? -1.901 -1.751 25.760 1.00 80.44 85 GLN A N 1
ATOM 669 C CA . GLN A 1 85 ? -1.454 -0.728 26.706 1.00 80.44 85 GLN A CA 1
ATOM 670 C C . GLN A 1 85 ? -2.595 0.188 27.204 1.00 80.44 85 GLN A C 1
ATOM 672 O O . GLN A 1 85 ? -2.521 0.710 28.320 1.00 80.44 85 GLN A O 1
ATOM 677 N N . TYR A 1 86 ? -3.668 0.377 26.424 1.00 76.44 86 TYR A N 1
ATOM 678 C CA . TYR A 1 86 ? -4.821 1.208 26.821 1.00 76.44 86 TYR A CA 1
ATOM 679 C C . TYR A 1 86 ? -5.894 0.477 27.628 1.00 76.44 86 TYR A C 1
ATOM 681 O O . TYR A 1 86 ? -6.663 1.125 28.342 1.00 76.44 86 TYR A O 1
ATOM 689 N N . GLN A 1 87 ? -5.942 -0.856 27.568 1.00 80.75 87 GLN A N 1
ATOM 690 C CA . GLN A 1 87 ? -6.910 -1.668 28.313 1.00 80.75 87 GLN A CA 1
ATOM 691 C C . GLN A 1 87 ? -7.029 -1.315 29.812 1.00 80.75 87 GLN A C 1
ATOM 693 O O . GLN A 1 87 ? -8.164 -1.175 30.274 1.00 80.75 87 GLN A O 1
ATOM 698 N N . PRO A 1 88 ? -5.940 -1.148 30.597 1.00 80.81 88 PRO A N 1
ATOM 699 C CA . PRO A 1 88 ? -6.060 -0.870 32.031 1.00 80.81 88 PRO A CA 1
ATOM 700 C C . PRO A 1 88 ? -6.715 0.484 32.328 1.00 80.81 88 PRO A C 1
ATOM 702 O O . PRO A 1 88 ? -7.552 0.567 33.218 1.00 80.81 88 PRO A O 1
ATOM 705 N N . GLN A 1 89 ? -6.413 1.519 31.539 1.00 79.62 89 GLN A N 1
ATOM 706 C CA . GLN A 1 89 ? -6.979 2.863 31.723 1.00 79.62 89 GLN A CA 1
ATOM 707 C C . GLN A 1 89 ? -8.482 2.891 31.408 1.00 79.62 89 GLN A C 1
ATOM 709 O O . GLN A 1 89 ? -9.252 3.579 32.074 1.00 79.62 89 GLN A O 1
ATOM 714 N N . ILE A 1 90 ? -8.909 2.118 30.403 1.00 78.19 90 ILE A N 1
ATOM 715 C CA . ILE A 1 90 ? -10.325 1.958 30.052 1.00 78.19 90 ILE A CA 1
ATOM 716 C C . ILE A 1 90 ? -11.067 1.220 31.174 1.00 78.19 90 ILE A C 1
ATOM 718 O O . ILE A 1 90 ? -12.144 1.653 31.582 1.00 78.19 90 ILE A O 1
ATOM 722 N N . LYS A 1 91 ? -10.486 0.134 31.705 1.00 83.12 91 LYS A N 1
ATOM 723 C CA . LYS A 1 91 ? -11.061 -0.619 32.832 1.00 83.12 91 LYS A CA 1
ATOM 724 C C . LYS A 1 91 ? -11.199 0.254 34.080 1.00 83.12 91 LYS A C 1
ATOM 726 O O . LYS A 1 91 ? -12.278 0.282 34.659 1.00 83.12 91 LYS A O 1
ATOM 731 N N . GLU A 1 92 ? -10.169 1.028 34.414 1.00 82.88 92 GLU A N 1
ATOM 732 C CA . GLU A 1 92 ? -10.180 1.974 35.536 1.00 82.88 92 GLU A CA 1
ATOM 733 C C . GLU A 1 92 ? -11.241 3.076 35.358 1.00 82.88 92 GLU A C 1
ATOM 735 O O . GLU A 1 92 ? -11.932 3.432 36.309 1.00 82.88 92 GLU A O 1
ATOM 740 N N . PHE A 1 93 ? -11.440 3.588 34.135 1.00 77.75 93 PHE A N 1
ATOM 741 C CA . PHE A 1 93 ? -12.508 4.551 33.845 1.00 77.75 93 PHE A CA 1
ATOM 742 C C . PHE A 1 93 ? -13.906 3.957 34.070 1.00 77.75 93 PHE A C 1
ATOM 744 O O . PHE A 1 93 ? -14.750 4.604 34.696 1.00 77.75 93 PHE A O 1
ATOM 751 N N . TYR A 1 94 ? -14.167 2.738 33.586 1.00 77.81 94 TYR A N 1
ATOM 752 C CA . TYR A 1 94 ? -15.453 2.067 33.805 1.00 77.81 94 TYR A CA 1
ATOM 753 C C . TYR A 1 94 ? -15.674 1.725 35.278 1.00 77.81 94 TYR A C 1
ATOM 755 O O . TYR A 1 94 ? -16.754 1.994 35.798 1.00 77.81 94 TYR A O 1
ATOM 763 N N . GLU A 1 95 ? -14.656 1.202 35.960 1.00 81.62 95 GLU A N 1
ATOM 764 C CA . GLU A 1 95 ? -14.707 0.882 37.386 1.00 81.62 95 GLU A CA 1
ATOM 765 C C . GLU A 1 95 ? -15.012 2.141 38.209 1.00 81.62 95 GLU A C 1
ATOM 767 O O . GLU A 1 95 ? -16.028 2.188 38.904 1.00 81.62 95 GLU A O 1
ATOM 772 N N . ASN A 1 96 ? -14.262 3.228 38.010 1.00 78.94 96 ASN A N 1
ATOM 773 C CA . ASN A 1 96 ? -14.519 4.506 38.676 1.00 78.94 96 ASN A CA 1
ATOM 774 C C . ASN A 1 96 ? -15.895 5.091 38.320 1.00 78.94 96 ASN A C 1
ATOM 776 O O . ASN A 1 96 ? -16.570 5.621 39.194 1.00 78.94 96 ASN A O 1
ATOM 780 N N . THR A 1 97 ? -16.370 4.955 37.078 1.00 68.25 97 THR A N 1
ATOM 781 C CA . THR A 1 97 ? -17.722 5.406 36.695 1.00 68.25 97 THR A CA 1
ATOM 782 C C . THR A 1 97 ? -18.807 4.598 37.413 1.00 68.25 97 THR A C 1
ATOM 784 O O . THR A 1 97 ? -19.783 5.175 37.896 1.00 68.25 97 THR A O 1
ATOM 787 N N . THR A 1 98 ? -18.640 3.279 37.546 1.00 62.53 98 THR A N 1
ATOM 788 C CA . THR A 1 98 ? -19.590 2.425 38.279 1.00 62.53 98 THR A CA 1
ATOM 789 C C . THR A 1 98 ? -19.593 2.699 39.785 1.00 62.53 98 THR A C 1
ATOM 791 O O . THR A 1 98 ? -20.662 2.735 40.391 1.00 62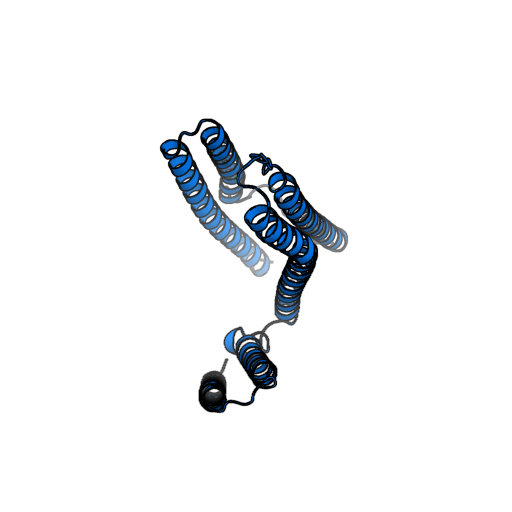.53 98 THR A O 1
ATOM 794 N N . VAL A 1 99 ? -18.429 2.984 40.377 1.00 61.34 99 VAL A N 1
ATOM 795 C CA . VAL A 1 99 ? -18.281 3.298 41.809 1.00 61.34 99 VAL A CA 1
ATOM 796 C C . VAL A 1 99 ? -18.784 4.717 42.129 1.00 61.34 99 VAL A C 1
ATOM 798 O O . VAL A 1 99 ? -19.447 4.922 43.147 1.00 61.34 99 VAL A O 1
ATOM 801 N N . VAL A 1 100 ? -18.564 5.690 41.237 1.00 60.44 100 VAL A N 1
ATOM 802 C CA . VAL A 1 100 ? -19.054 7.077 41.378 1.00 60.44 100 VAL A CA 1
ATOM 803 C C . VAL A 1 100 ? -20.569 7.162 41.162 1.00 60.44 100 VAL A C 1
ATOM 805 O O . VAL A 1 100 ? -21.244 7.861 41.912 1.00 60.44 100 VAL A O 1
ATOM 808 N N . THR A 1 101 ? -21.145 6.385 40.234 1.00 57.16 101 THR A N 1
ATOM 809 C CA . THR A 1 101 ? -22.613 6.308 40.045 1.00 57.16 101 THR A CA 1
ATOM 810 C C . THR A 1 101 ? -23.322 5.704 41.264 1.00 57.16 101 THR A C 1
ATOM 812 O O . THR A 1 101 ? -24.462 6.060 41.554 1.00 57.16 101 THR A O 1
ATOM 815 N N . ALA A 1 102 ? -22.646 4.827 42.015 1.00 60.06 102 ALA A N 1
ATOM 816 C CA . ALA A 1 102 ? -23.159 4.283 43.272 1.00 60.06 102 ALA A CA 1
ATOM 817 C C . ALA A 1 102 ? -23.025 5.251 44.468 1.00 60.06 102 ALA A C 1
ATOM 819 O O . ALA A 1 102 ? -23.668 5.022 45.492 1.00 60.06 102 ALA A O 1
ATOM 820 N N . THR A 1 103 ? -22.221 6.318 44.351 1.00 59.50 103 THR A N 1
ATOM 821 C CA . THR A 1 103 ? -21.830 7.167 45.493 1.00 59.50 103 THR A CA 1
ATOM 822 C C . THR A 1 103 ? -22.252 8.639 45.360 1.00 59.50 103 THR A C 1
ATOM 824 O O . THR A 1 103 ? -22.501 9.273 46.381 1.00 59.50 103 THR A O 1
ATOM 827 N N . GLU A 1 104 ? -22.409 9.208 44.157 1.00 53.16 104 GLU A N 1
ATOM 828 C CA . GLU A 1 104 ? -22.629 10.656 44.008 1.00 53.16 104 GLU A CA 1
ATOM 829 C C . GLU A 1 104 ? -23.728 11.059 43.008 1.00 53.16 104 GLU A C 1
ATOM 831 O O . GLU A 1 104 ? -23.511 11.278 41.820 1.00 53.16 104 GLU A O 1
ATOM 836 N N . THR A 1 105 ? -24.891 11.384 43.569 1.00 50.75 105 THR A N 1
ATOM 837 C CA . THR A 1 105 ? -25.816 12.438 43.113 1.00 50.75 105 THR A CA 1
ATOM 838 C C . THR A 1 105 ? -25.206 13.856 43.143 1.00 50.75 105 THR A C 1
ATOM 840 O O . THR A 1 105 ? -25.925 14.832 42.938 1.00 50.75 105 THR A O 1
ATOM 843 N N . SER A 1 106 ? -23.913 14.033 43.434 1.00 51.94 106 SER A N 1
ATOM 844 C CA . SER A 1 106 ? -23.352 15.356 43.720 1.00 51.94 106 SER A CA 1
ATOM 845 C C . SER A 1 106 ? -21.834 15.426 43.560 1.00 51.94 106 SER A C 1
ATOM 847 O O . SER A 1 106 ? -21.132 15.503 44.561 1.00 51.94 106 SER A O 1
ATOM 849 N N . SER A 1 107 ? -21.329 15.462 42.329 1.00 51.56 107 SER A N 1
ATOM 850 C CA . SER A 1 107 ? -20.283 16.413 41.906 1.00 51.56 107 SER A CA 1
ATOM 851 C C . SER A 1 107 ? -19.780 16.075 40.507 1.00 51.56 107 SER A C 1
ATOM 853 O O . SER A 1 107 ? -19.064 15.116 40.254 1.00 51.56 107 SER A O 1
ATOM 855 N N . PHE A 1 108 ? -20.191 16.930 39.580 1.00 60.12 108 PHE A N 1
ATOM 856 C CA . PHE A 1 108 ? -19.775 17.011 38.189 1.00 60.12 108 PHE A CA 1
ATOM 857 C C . PHE A 1 108 ? -18.238 16.982 38.046 1.00 60.12 108 PHE A C 1
ATOM 859 O O . PHE A 1 108 ? -17.579 18.007 38.229 1.00 60.12 108 PHE A O 1
ATOM 866 N N . SER A 1 109 ? -17.655 15.826 37.703 1.00 57.31 109 SER A N 1
ATOM 867 C CA . SER A 1 109 ? -16.239 15.730 37.338 1.00 57.31 109 SER A CA 1
ATOM 868 C C . SER A 1 109 ? -16.078 15.982 35.836 1.00 57.31 109 SER A C 1
ATOM 870 O O . SER A 1 109 ? -16.421 15.183 34.965 1.00 57.31 109 SER A O 1
ATOM 872 N N . SER A 1 110 ? -15.579 17.169 35.512 1.00 58.69 110 SER A N 1
ATOM 873 C CA . SER A 1 110 ? -15.214 17.577 34.161 1.00 58.69 110 SER A CA 1
ATOM 874 C C . SER A 1 110 ? -13.882 16.935 33.754 1.00 58.69 110 SER A C 1
ATOM 876 O O . SER A 1 110 ? -12.832 17.579 33.728 1.00 58.69 110 SER A O 1
ATOM 878 N N . VAL A 1 111 ? -13.903 15.643 33.411 1.00 57.12 111 VAL A N 1
ATOM 879 C CA . VAL A 1 111 ? -12.760 14.990 32.755 1.00 57.12 111 VAL A CA 1
ATOM 880 C C . VAL A 1 111 ? -12.644 15.548 31.337 1.00 57.12 111 VAL A C 1
ATOM 882 O O . VAL A 1 111 ? -13.378 15.180 30.423 1.00 57.12 111 VAL A O 1
ATOM 885 N N . THR A 1 112 ? -11.726 16.493 31.151 1.00 56.75 112 THR A N 1
ATOM 886 C CA . THR A 1 112 ? -11.419 17.056 29.835 1.00 56.75 112 THR A CA 1
ATOM 887 C C . THR A 1 112 ? -10.679 16.016 28.987 1.00 56.75 112 THR A C 1
ATOM 889 O O . THR A 1 112 ? -9.505 15.720 29.210 1.00 56.75 112 THR A O 1
ATOM 892 N N . MET A 1 113 ? -11.370 15.456 27.988 1.00 56.44 113 MET A N 1
ATOM 893 C CA . MET A 1 113 ? -10.776 14.636 26.925 1.00 56.44 113 MET A CA 1
ATOM 894 C C . MET A 1 113 ? -9.798 15.479 26.089 1.00 56.44 113 MET A C 1
ATOM 896 O O . MET A 1 113 ? -10.184 16.142 25.130 1.00 56.44 113 MET A O 1
ATOM 900 N N . ARG A 1 114 ? -8.513 15.488 26.465 1.00 56.53 114 ARG A N 1
ATOM 901 C CA . ARG A 1 114 ? -7.431 16.124 25.687 1.00 56.53 114 ARG A CA 1
ATOM 902 C C . ARG A 1 114 ? -6.199 15.220 25.562 1.00 56.53 114 ARG A C 1
ATOM 904 O O . ARG A 1 114 ? -5.073 15.680 25.728 1.00 56.53 114 ARG A O 1
ATOM 911 N N . ARG A 1 115 ? -6.407 13.916 25.332 1.00 55.88 115 ARG A N 1
ATOM 912 C CA . ARG A 1 115 ? -5.325 12.913 25.201 1.00 55.88 115 ARG A CA 1
ATOM 913 C C . ARG A 1 115 ? -5.203 12.275 23.807 1.00 55.88 115 ARG A C 1
ATOM 915 O O . ARG A 1 115 ? -4.127 11.781 23.484 1.00 55.88 115 ARG A O 1
ATOM 922 N N . ASP A 1 116 ? -6.209 12.417 22.945 1.00 58.12 116 ASP A N 1
ATOM 923 C CA . ASP A 1 116 ? -6.252 11.766 21.621 1.00 58.12 116 ASP A CA 1
ATOM 924 C C . ASP A 1 116 ? -5.236 12.343 20.611 1.00 58.12 116 ASP A C 1
ATOM 926 O O . ASP A 1 116 ? -4.767 11.659 19.701 1.00 58.12 116 ASP A O 1
ATOM 930 N N . GLU A 1 117 ? -4.833 13.608 20.774 1.00 58.91 117 GLU A N 1
ATOM 931 C CA . GLU A 1 117 ? -3.972 14.294 19.801 1.00 58.91 117 GLU A CA 1
ATOM 932 C C . GLU A 1 117 ? -2.508 13.808 19.836 1.00 58.91 117 GLU A C 1
ATOM 934 O O . GLU A 1 117 ? -1.823 13.824 18.811 1.00 58.91 117 GLU A O 1
ATOM 939 N N . TYR A 1 118 ? -2.014 13.357 20.995 1.00 60.50 118 TYR A N 1
ATOM 940 C CA . TYR A 1 118 ? -0.628 12.890 21.139 1.00 60.50 118 TYR A CA 1
ATOM 941 C C . TYR A 1 118 ? -0.415 11.493 20.536 1.00 60.50 118 TYR A C 1
ATOM 943 O O . TYR A 1 118 ? 0.633 11.244 19.938 1.00 60.50 118 TYR A O 1
ATOM 951 N N . GLN A 1 119 ? -1.416 10.613 20.617 1.00 67.19 119 GLN A N 1
ATOM 952 C CA . GLN A 1 119 ? -1.341 9.232 20.121 1.00 67.19 119 GLN A CA 1
ATOM 953 C C . GLN A 1 119 ? -1.338 9.173 18.591 1.00 67.19 119 GLN A C 1
ATOM 955 O O . GLN A 1 119 ? -0.467 8.546 17.987 1.00 67.19 119 GLN A O 1
ATOM 960 N N . ALA A 1 120 ? -2.235 9.925 17.944 1.00 69.81 120 ALA A N 1
ATOM 961 C CA . ALA A 1 120 ? -2.279 10.012 16.484 1.00 69.81 120 ALA A CA 1
ATOM 962 C C . ALA A 1 120 ? -0.986 10.610 15.895 1.00 69.81 120 ALA A C 1
ATOM 964 O O . ALA A 1 120 ? -0.496 10.156 14.859 1.00 69.81 120 ALA A O 1
ATOM 965 N N . LYS A 1 121 ? -0.389 11.603 16.574 1.00 74.75 121 LYS A N 1
ATOM 966 C CA . LYS A 1 121 ? 0.892 12.204 16.166 1.00 74.75 121 LYS A CA 1
ATOM 967 C C . LYS A 1 121 ? 2.055 11.222 16.269 1.00 74.75 121 LYS A C 1
ATOM 969 O O . LYS A 1 121 ? 2.916 11.234 15.394 1.00 74.75 121 LYS A O 1
ATOM 974 N N . PHE A 1 122 ? 2.080 10.378 17.300 1.00 73.56 122 PHE A N 1
ATOM 975 C CA . PHE A 1 122 ? 3.135 9.383 17.484 1.00 73.56 122 PHE A CA 1
ATOM 976 C C . PHE A 1 122 ? 3.084 8.293 16.406 1.00 73.56 122 PHE A C 1
ATOM 978 O O . PHE A 1 122 ? 4.096 8.029 15.755 1.00 73.56 122 PHE A O 1
ATOM 985 N N . GLY A 1 123 ? 1.895 7.744 16.131 1.00 76.12 123 GLY A N 1
ATOM 986 C CA . GLY A 1 123 ? 1.702 6.783 15.040 1.00 76.12 123 GLY A CA 1
ATOM 987 C C . GLY A 1 123 ? 2.072 7.366 13.671 1.00 76.12 123 GLY A C 1
ATOM 988 O O . GLY A 1 123 ? 2.790 6.736 12.894 1.00 76.12 123 GLY A O 1
ATOM 989 N N . PHE A 1 124 ? 1.670 8.612 13.399 1.00 80.94 124 PHE A N 1
ATOM 990 C CA . PHE A 1 124 ? 2.054 9.316 12.173 1.00 80.94 124 PHE A CA 1
ATOM 991 C C . PHE A 1 124 ? 3.570 9.560 12.080 1.00 80.94 124 PHE A C 1
ATOM 993 O O . PHE A 1 124 ? 4.154 9.392 11.010 1.00 80.94 124 PHE A O 1
ATOM 1000 N N . ALA A 1 125 ? 4.229 9.915 13.187 1.00 78.56 125 ALA A N 1
ATOM 1001 C CA . ALA A 1 125 ? 5.674 10.129 13.218 1.00 78.56 125 ALA A CA 1
ATOM 1002 C C . ALA A 1 125 ? 6.453 8.839 12.924 1.00 78.56 125 ALA A C 1
ATOM 1004 O O . ALA A 1 125 ? 7.378 8.866 12.113 1.00 78.56 125 ALA A O 1
ATOM 1005 N N . LEU A 1 126 ? 6.050 7.707 13.514 1.00 78.81 126 LEU A N 1
ATOM 1006 C CA . LEU A 1 126 ? 6.645 6.399 13.219 1.00 78.81 126 LEU A CA 1
ATOM 1007 C C . LEU A 1 126 ? 6.448 6.002 11.752 1.00 78.81 126 LEU A C 1
ATOM 1009 O O . LEU A 1 126 ? 7.383 5.526 11.105 1.00 78.81 126 LEU A O 1
ATOM 1013 N N . PHE A 1 127 ? 5.263 6.262 11.197 1.00 81.06 127 PHE A N 1
ATOM 1014 C CA . PHE A 1 127 ? 4.986 6.017 9.785 1.00 81.06 127 PHE A CA 1
ATOM 1015 C C . PHE A 1 127 ? 5.908 6.841 8.870 1.00 81.06 127 PHE A C 1
ATOM 1017 O O . PHE A 1 127 ? 6.595 6.274 8.018 1.00 81.06 127 PHE A O 1
ATOM 1024 N N . ILE A 1 128 ? 6.001 8.158 9.084 1.00 81.81 128 ILE A N 1
ATOM 1025 C CA . ILE A 1 128 ? 6.881 9.045 8.303 1.00 81.81 128 ILE A CA 1
ATOM 1026 C C . ILE A 1 128 ? 8.360 8.670 8.473 1.00 81.81 128 ILE A C 1
ATOM 1028 O O . ILE A 1 128 ? 9.112 8.703 7.495 1.00 81.81 128 ILE A O 1
ATOM 1032 N N . ALA A 1 129 ? 8.784 8.266 9.674 1.00 80.88 129 ALA A N 1
ATOM 1033 C CA . ALA A 1 129 ? 10.143 7.789 9.922 1.00 80.88 129 ALA A CA 1
ATOM 1034 C C . ALA A 1 129 ? 10.463 6.536 9.088 1.00 80.88 129 ALA A C 1
ATOM 1036 O O . ALA A 1 129 ? 11.500 6.490 8.423 1.00 80.88 129 ALA A O 1
ATOM 1037 N N . SER A 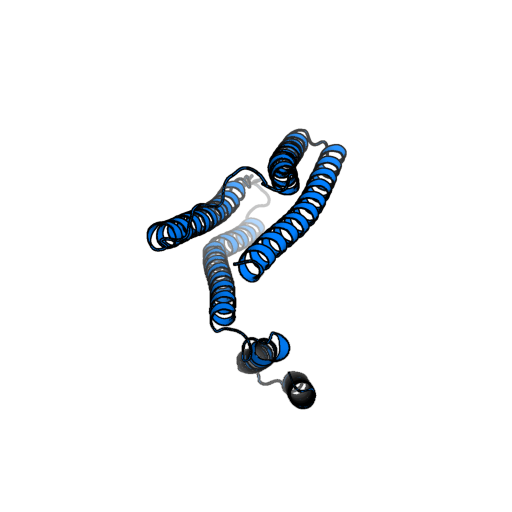1 130 ? 9.548 5.560 9.040 1.00 82.94 130 SER A N 1
ATOM 1038 C CA . SER A 1 130 ? 9.724 4.351 8.221 1.00 82.94 130 SER A CA 1
ATOM 1039 C C . SER A 1 130 ? 9.784 4.656 6.717 1.00 82.94 130 SER A C 1
ATOM 1041 O O . SER A 1 130 ? 10.642 4.132 6.005 1.00 82.94 130 SER A O 1
ATOM 1043 N N . LEU A 1 131 ? 8.939 5.574 6.236 1.00 79.19 131 LEU A N 1
ATOM 1044 C CA . LEU A 1 131 ? 8.884 5.982 4.831 1.00 79.19 131 LEU A CA 1
ATOM 1045 C C . LEU A 1 131 ? 10.160 6.738 4.426 1.00 79.19 131 LEU A C 1
ATOM 1047 O O . LEU A 1 131 ? 10.712 6.510 3.352 1.00 79.19 131 LEU A O 1
ATOM 1051 N N . THR A 1 132 ? 10.693 7.562 5.330 1.00 85.25 132 THR A N 1
ATOM 1052 C CA . THR A 1 132 ? 11.978 8.255 5.153 1.00 85.25 132 THR A CA 1
ATOM 1053 C C . THR A 1 132 ? 13.134 7.263 5.048 1.00 85.25 132 THR A C 1
ATOM 1055 O O . THR A 1 132 ? 13.969 7.381 4.152 1.00 85.25 132 THR A O 1
ATOM 1058 N N . MET A 1 133 ? 13.166 6.251 5.920 1.00 87.56 133 MET A N 1
ATOM 1059 C CA . MET A 1 133 ? 14.187 5.203 5.882 1.00 87.56 133 MET A CA 1
ATOM 1060 C C . MET A 1 133 ? 14.140 4.415 4.564 1.00 87.56 133 MET A C 1
ATOM 1062 O O . MET A 1 133 ? 15.183 4.166 3.962 1.00 87.56 133 MET A O 1
ATOM 1066 N N . PHE A 1 134 ? 12.941 4.086 4.073 1.00 84.75 134 PHE A N 1
ATOM 1067 C CA . PHE A 1 134 ? 12.756 3.399 2.792 1.00 84.75 134 PHE A CA 1
ATOM 1068 C C . PHE A 1 134 ? 13.254 4.230 1.598 1.00 84.75 134 PHE A C 1
ATOM 1070 O O . PHE A 1 134 ? 13.944 3.713 0.713 1.00 84.75 134 PHE A O 1
ATOM 1077 N N . PHE A 1 135 ? 12.963 5.533 1.585 1.00 89.56 135 PHE A N 1
ATOM 1078 C CA . PHE A 1 135 ? 13.469 6.443 0.556 1.00 89.56 135 PHE A CA 1
ATOM 1079 C C . PHE A 1 135 ? 14.996 6.581 0.600 1.00 89.56 135 PHE A C 1
ATOM 1081 O O . PHE A 1 135 ? 15.642 6.493 -0.443 1.00 89.56 135 PHE A O 1
ATOM 1088 N N . LEU A 1 136 ? 15.587 6.736 1.790 1.00 88.75 136 LEU A N 1
ATOM 1089 C CA . LEU A 1 136 ? 17.044 6.799 1.958 1.00 88.75 136 LEU A CA 1
ATOM 1090 C C . LEU A 1 136 ? 17.729 5.520 1.467 1.00 88.75 136 LEU A C 1
ATOM 1092 O O . LEU A 1 136 ? 18.717 5.596 0.738 1.00 88.75 136 LEU A O 1
ATOM 1096 N N . ALA A 1 137 ? 17.175 4.353 1.805 1.00 83.25 137 ALA A N 1
ATOM 1097 C CA . ALA A 1 137 ? 17.670 3.070 1.318 1.00 83.25 137 ALA A CA 1
ATOM 1098 C C . ALA A 1 137 ? 17.584 2.966 -0.214 1.00 83.25 137 ALA A C 1
ATOM 1100 O O . ALA A 1 137 ? 18.532 2.511 -0.851 1.00 83.25 137 ALA A O 1
ATOM 1101 N N . SER A 1 138 ? 16.491 3.446 -0.815 1.00 87.31 138 SER A N 1
ATOM 1102 C CA . SER A 1 138 ? 16.309 3.456 -2.274 1.00 87.31 138 SER A CA 1
ATOM 1103 C C . SER A 1 138 ? 17.325 4.362 -2.981 1.00 87.31 138 SER A C 1
ATOM 1105 O O . SER A 1 138 ? 17.898 3.970 -3.998 1.00 87.31 138 SER A O 1
ATOM 1107 N N . ILE A 1 139 ? 17.609 5.546 -2.425 1.00 89.94 139 ILE A N 1
ATOM 1108 C CA . ILE A 1 139 ? 18.641 6.460 -2.942 1.00 89.94 139 ILE A CA 1
ATOM 1109 C C . ILE A 1 139 ? 20.033 5.832 -2.817 1.00 89.94 139 ILE A C 1
ATOM 1111 O O . ILE A 1 139 ? 20.812 5.876 -3.769 1.00 89.94 139 ILE A O 1
ATOM 1115 N N . ALA A 1 140 ? 20.346 5.219 -1.672 1.00 86.25 140 ALA A N 1
ATOM 1116 C CA . ALA A 1 140 ? 21.621 4.540 -1.458 1.00 86.25 140 ALA A CA 1
ATOM 1117 C C . ALA A 1 140 ? 21.810 3.367 -2.433 1.00 86.25 140 ALA A C 1
ATOM 1119 O O . ALA A 1 140 ? 22.868 3.249 -3.045 1.00 86.25 140 ALA A O 1
ATOM 1120 N N . ALA A 1 141 ? 20.775 2.547 -2.635 1.00 81.06 141 ALA A N 1
ATOM 1121 C CA . ALA A 1 141 ? 20.792 1.449 -3.596 1.00 81.06 141 ALA A CA 1
ATOM 1122 C C . ALA A 1 141 ? 21.024 1.950 -5.030 1.00 81.06 141 ALA A C 1
ATOM 1124 O O . ALA A 1 141 ? 21.892 1.424 -5.725 1.00 81.06 141 ALA A O 1
ATOM 1125 N N . TYR A 1 142 ? 20.314 3.005 -5.451 1.00 84.25 142 TYR A N 1
ATOM 1126 C CA . TYR A 1 142 ? 20.547 3.649 -6.746 1.00 84.25 142 TYR A CA 1
ATOM 1127 C C . TYR A 1 142 ? 21.990 4.157 -6.878 1.00 84.25 142 TYR A C 1
ATOM 1129 O O . TYR A 1 142 ? 22.634 3.915 -7.897 1.00 84.25 142 TYR A O 1
ATOM 1137 N N . GLY A 1 143 ? 22.523 4.803 -5.835 1.00 85.38 143 GLY A N 1
ATOM 1138 C CA . GLY A 1 143 ? 23.906 5.274 -5.794 1.00 85.38 143 GLY A CA 1
ATOM 1139 C C . GLY A 1 143 ? 24.914 4.137 -5.960 1.00 85.38 143 GLY A C 1
ATOM 1140 O O . GLY A 1 143 ? 25.768 4.210 -6.838 1.00 85.38 143 GLY A O 1
ATOM 1141 N N . ILE A 1 144 ? 24.784 3.062 -5.177 1.00 84.38 144 ILE A N 1
ATOM 1142 C CA . ILE A 1 144 ? 25.669 1.888 -5.251 1.00 84.38 144 ILE A CA 1
ATOM 1143 C C . ILE A 1 144 ? 25.648 1.288 -6.659 1.00 84.38 144 ILE A C 1
ATOM 1145 O O . ILE A 1 144 ? 26.707 1.080 -7.244 1.00 84.38 144 ILE A O 1
ATOM 1149 N N . ILE A 1 145 ? 24.460 1.059 -7.227 1.00 83.00 145 ILE A N 1
ATOM 1150 C CA . ILE A 1 145 ? 24.316 0.511 -8.583 1.00 83.00 145 ILE A CA 1
ATOM 1151 C C . ILE A 1 145 ? 24.965 1.445 -9.608 1.00 83.00 145 ILE A C 1
ATOM 1153 O O . ILE A 1 145 ? 25.664 0.979 -10.506 1.00 83.00 145 ILE A O 1
ATOM 1157 N N . ARG A 1 146 ? 24.779 2.762 -9.468 1.00 82.44 146 ARG A N 1
ATOM 1158 C CA . ARG A 1 146 ? 25.331 3.751 -10.397 1.00 82.44 146 ARG A CA 1
ATOM 1159 C C . ARG A 1 146 ? 26.855 3.830 -10.343 1.00 82.44 146 ARG A C 1
ATOM 1161 O O . ARG A 1 146 ? 27.461 3.957 -11.398 1.00 82.44 146 ARG A O 1
ATOM 1168 N N . PHE A 1 147 ? 27.463 3.763 -9.160 1.00 83.62 147 PHE A N 1
ATOM 1169 C CA . PHE A 1 147 ? 28.924 3.790 -9.012 1.00 83.62 147 PHE A CA 1
ATOM 1170 C C . PHE A 1 147 ? 29.587 2.449 -9.343 1.00 83.62 147 PHE A C 1
ATOM 1172 O O . PHE A 1 147 ? 30.748 2.437 -9.733 1.00 83.62 147 PHE A O 1
ATOM 1179 N N . ALA A 1 148 ? 28.868 1.333 -9.200 1.00 80.94 148 ALA A N 1
ATOM 1180 C CA . ALA A 1 148 ? 29.365 0.002 -9.548 1.00 80.94 148 ALA A CA 1
ATOM 1181 C C . ALA A 1 148 ? 29.212 -0.344 -11.041 1.00 80.94 148 ALA A C 1
ATOM 1183 O O . ALA A 1 148 ? 29.782 -1.334 -11.493 1.00 80.94 148 ALA A O 1
ATOM 1184 N N . SER A 1 149 ? 28.434 0.436 -11.801 1.00 76.56 149 SER A N 1
ATOM 1185 C CA . SER A 1 149 ? 28.183 0.193 -13.225 1.00 76.56 149 SER A CA 1
ATOM 1186 C C . SER A 1 149 ? 28.932 1.211 -14.089 1.00 76.56 149 SER A C 1
ATOM 1188 O O . SER A 1 149 ? 28.565 2.384 -14.092 1.00 76.56 149 SER A O 1
ATOM 1190 N N . ASP A 1 150 ? 29.871 0.761 -14.927 1.00 74.31 150 ASP A N 1
ATOM 1191 C CA . ASP A 1 150 ? 30.543 1.573 -15.970 1.00 74.31 150 ASP A CA 1
ATOM 1192 C C . ASP A 1 150 ? 29.613 1.946 -17.149 1.00 74.31 150 ASP A C 1
ATOM 1194 O O . ASP A 1 150 ? 30.049 2.270 -18.255 1.00 74.31 150 ASP A O 1
ATOM 1198 N N . ALA A 1 151 ? 28.295 1.890 -16.938 1.00 67.12 151 ALA A N 1
ATOM 1199 C CA . ALA A 1 151 ? 27.308 2.161 -17.968 1.00 67.12 151 ALA A CA 1
ATOM 1200 C C . ALA A 1 151 ? 27.387 3.637 -18.413 1.00 67.12 151 ALA A C 1
ATOM 1202 O O . ALA A 1 151 ? 27.318 4.542 -17.560 1.00 67.12 151 ALA A O 1
ATOM 1203 N N . PRO A 1 152 ? 27.489 3.903 -19.732 1.00 66.62 152 PRO A N 1
ATOM 1204 C CA . PRO A 1 152 ? 27.631 5.252 -20.260 1.00 66.62 152 PRO A CA 1
ATOM 1205 C C . PRO A 1 152 ? 26.475 6.143 -19.795 1.00 66.62 152 PRO A C 1
ATOM 1207 O O . PRO A 1 152 ? 25.315 5.730 -19.742 1.00 66.62 152 PRO A O 1
ATOM 1210 N N . ALA A 1 153 ? 26.797 7.376 -19.400 1.00 63.56 153 ALA A N 1
ATOM 1211 C CA . ALA A 1 153 ? 25.791 8.352 -19.004 1.00 63.56 153 ALA A CA 1
ATOM 1212 C C . ALA A 1 153 ? 24.920 8.710 -20.220 1.00 63.56 153 ALA A C 1
ATOM 1214 O O . ALA A 1 153 ? 25.427 9.230 -21.213 1.00 63.56 153 ALA A O 1
ATOM 1215 N N . ILE A 1 154 ? 23.616 8.437 -20.142 1.00 62.16 154 ILE A N 1
ATOM 1216 C CA . ILE A 1 154 ? 22.662 8.828 -21.184 1.00 62.16 154 ILE A CA 1
ATOM 1217 C C . ILE A 1 154 ? 22.610 10.362 -21.232 1.00 62.16 154 ILE A C 1
ATOM 1219 O O . ILE A 1 154 ? 22.426 11.019 -20.204 1.00 62.16 154 ILE A O 1
ATOM 1223 N N . SER A 1 155 ? 22.808 10.932 -22.423 1.00 61.69 155 SER A N 1
ATOM 1224 C CA . SER A 1 155 ? 22.795 12.381 -22.641 1.00 61.69 155 SER A CA 1
ATOM 1225 C C . SER A 1 155 ? 21.424 12.973 -22.293 1.00 61.69 155 SER A C 1
ATOM 1227 O O . SER A 1 155 ? 20.390 12.488 -22.742 1.00 61.69 155 SER A O 1
ATOM 1229 N N . ILE A 1 156 ? 21.425 14.053 -21.509 1.00 57.84 156 ILE A N 1
ATOM 1230 C CA . ILE A 1 156 ? 20.264 14.705 -20.863 1.00 57.84 156 ILE A CA 1
ATOM 1231 C C . ILE A 1 156 ? 19.302 15.368 -21.887 1.00 57.84 156 ILE A C 1
ATOM 1233 O O . ILE A 1 156 ? 18.303 15.979 -21.523 1.00 57.84 156 ILE A O 1
ATOM 1237 N N . GLY A 1 157 ? 19.577 15.265 -23.189 1.00 59.12 157 GLY A N 1
ATOM 1238 C CA . GLY A 1 157 ? 18.925 16.064 -24.232 1.00 59.12 157 GLY A CA 1
ATOM 1239 C C . GLY A 1 157 ? 17.479 15.695 -24.587 1.00 59.12 157 GLY A C 1
ATOM 1240 O O . GLY A 1 157 ? 16.780 16.540 -25.138 1.00 59.12 157 GLY A O 1
ATOM 1241 N N . SER A 1 158 ? 17.004 14.481 -24.286 1.00 61.94 158 SER A N 1
ATOM 1242 C CA . SER A 1 158 ? 15.691 13.981 -24.740 1.00 61.94 158 SER A CA 1
ATOM 1243 C C . SER A 1 158 ? 14.796 13.474 -23.605 1.00 61.94 158 SER A C 1
ATOM 1245 O O . SER A 1 158 ? 14.073 12.490 -23.760 1.00 61.94 158 SER A O 1
ATOM 1247 N N . PHE A 1 159 ? 14.821 14.127 -22.437 1.00 66.12 159 PHE A N 1
ATOM 1248 C CA . PHE A 1 159 ? 13.894 13.756 -21.366 1.00 66.12 159 PHE A CA 1
ATOM 1249 C C . PHE A 1 159 ? 12.439 13.986 -21.801 1.00 66.12 159 PHE A C 1
ATOM 1251 O O . PHE A 1 159 ? 12.094 15.091 -22.232 1.00 66.12 159 PHE A O 1
ATOM 1258 N N . PRO A 1 160 ? 11.562 12.975 -21.674 1.00 70.06 160 PRO A N 1
ATOM 1259 C CA . PRO A 1 160 ? 10.182 13.109 -22.095 1.00 70.06 160 PRO A CA 1
ATOM 1260 C C . PRO A 1 160 ? 9.489 14.174 -21.227 1.00 70.06 160 PRO A C 1
ATOM 1262 O O . PRO A 1 160 ? 9.548 14.104 -19.993 1.00 70.06 160 PRO A O 1
ATOM 1265 N N . PRO A 1 161 ? 8.806 15.163 -21.834 1.00 72.19 161 PRO A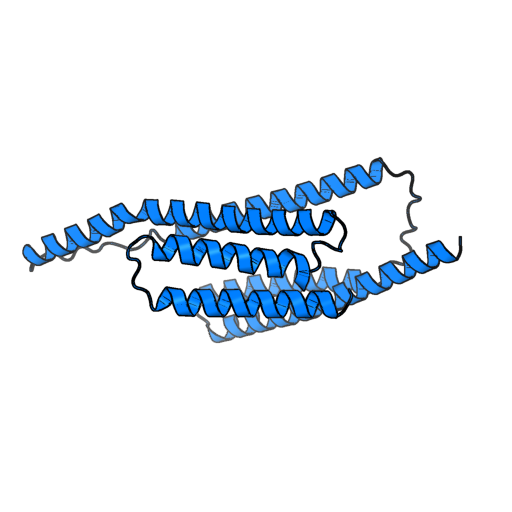 N 1
ATOM 1266 C CA . PRO A 1 161 ? 8.201 16.281 -21.105 1.00 72.19 161 PRO A CA 1
ATOM 1267 C C . PRO A 1 161 ? 7.116 15.835 -20.111 1.00 72.19 161 PRO A C 1
ATOM 1269 O O . PRO A 1 161 ? 6.788 16.569 -19.178 1.00 72.19 161 PRO A O 1
ATOM 1272 N N . SER A 1 162 ? 6.603 14.608 -20.252 1.00 70.81 162 SER A N 1
ATOM 1273 C CA . SER A 1 162 ? 5.666 13.976 -19.318 1.00 70.81 162 SER A CA 1
ATOM 1274 C C . SER A 1 162 ? 6.209 13.873 -17.886 1.00 70.81 162 SER A C 1
ATOM 1276 O O . SER A 1 162 ? 5.428 14.011 -16.946 1.00 70.81 162 SER A O 1
ATOM 1278 N N . LEU A 1 163 ? 7.528 13.723 -17.700 1.00 71.62 163 LEU A N 1
ATOM 1279 C CA . LEU A 1 163 ? 8.157 13.649 -16.372 1.00 71.62 163 LEU A CA 1
ATOM 1280 C C . LEU A 1 163 ? 8.220 15.009 -15.658 1.00 71.62 163 LEU A C 1
ATOM 1282 O O . LEU A 1 163 ? 8.138 15.096 -14.429 1.00 71.62 163 LEU A O 1
ATOM 1286 N N . ILE A 1 164 ? 8.336 16.097 -16.422 1.00 77.31 164 ILE A N 1
ATOM 1287 C CA . ILE A 1 164 ? 8.287 17.458 -15.873 1.00 77.31 164 ILE A CA 1
ATOM 1288 C C . ILE A 1 164 ? 6.852 17.773 -15.447 1.00 77.31 164 ILE A C 1
ATOM 1290 O O . ILE A 1 164 ? 6.627 18.279 -14.346 1.00 77.31 164 ILE A O 1
ATOM 1294 N N . VAL A 1 165 ? 5.874 17.403 -16.280 1.00 79.88 165 VAL A N 1
ATOM 1295 C CA . VAL A 1 165 ? 4.446 17.564 -15.975 1.00 79.88 165 VAL A CA 1
ATOM 1296 C C . VAL A 1 165 ? 4.057 16.786 -14.716 1.00 79.88 165 VAL A C 1
ATOM 1298 O O . VAL A 1 165 ? 3.381 17.342 -13.849 1.00 79.88 165 VAL A O 1
ATOM 1301 N N . SER A 1 166 ? 4.529 15.546 -14.549 1.00 78.94 166 SER A N 1
ATOM 1302 C CA . SER A 1 166 ? 4.254 14.766 -13.336 1.00 78.94 166 SER A CA 1
ATOM 1303 C C . SER A 1 166 ? 4.876 15.410 -12.095 1.00 78.94 166 SER A C 1
ATOM 1305 O O . SER A 1 166 ? 4.193 15.584 -11.085 1.00 78.94 166 SER A O 1
ATOM 1307 N N . THR A 1 167 ? 6.129 15.861 -12.177 1.00 85.06 167 THR A N 1
ATOM 1308 C CA . THR A 1 167 ? 6.803 16.535 -11.055 1.00 85.06 167 THR A CA 1
ATOM 1309 C C . THR A 1 167 ? 6.058 17.803 -10.633 1.00 85.06 167 THR A C 1
ATOM 1311 O O . THR A 1 167 ? 5.807 18.017 -9.449 1.00 85.06 167 THR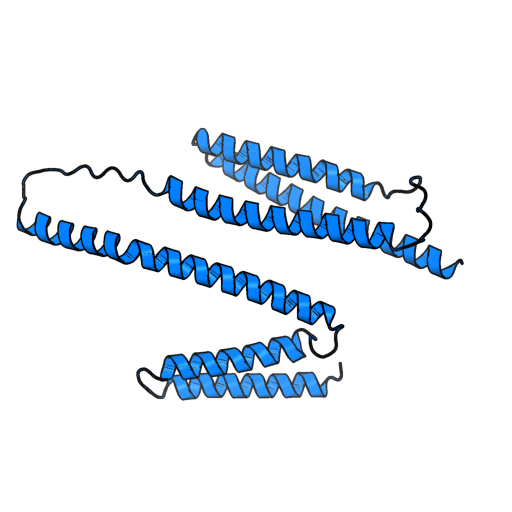 A O 1
ATOM 1314 N N . LEU A 1 168 ? 5.620 18.617 -11.594 1.00 85.94 168 LEU A N 1
ATOM 1315 C CA . LEU A 1 168 ? 4.879 19.851 -11.327 1.00 85.94 168 LEU A CA 1
ATOM 1316 C C . LEU A 1 168 ? 3.475 19.570 -10.763 1.00 85.94 168 LEU A C 1
ATOM 1318 O O . LEU A 1 168 ? 3.009 20.268 -9.862 1.00 85.94 168 LEU A O 1
ATOM 1322 N N . SER A 1 169 ? 2.825 18.497 -11.223 1.00 80.75 169 SER A N 1
ATOM 1323 C CA . SER A 1 169 ? 1.533 18.071 -10.680 1.00 80.75 169 SER A CA 1
ATOM 1324 C C . SER A 1 169 ? 1.628 17.609 -9.220 1.00 80.75 169 SER A C 1
ATOM 1326 O O . SER A 1 169 ? 0.711 17.877 -8.446 1.00 80.75 169 SER A O 1
ATOM 1328 N N . MET A 1 170 ? 2.755 17.022 -8.798 1.00 85.31 170 MET A N 1
ATOM 1329 C CA . MET A 1 170 ? 2.985 16.615 -7.407 1.00 85.31 170 MET A CA 1
ATOM 1330 C C . MET A 1 170 ? 3.022 17.823 -6.456 1.00 85.31 170 MET A C 1
ATOM 1332 O O . MET A 1 170 ? 2.422 17.781 -5.379 1.00 85.31 170 MET A O 1
ATOM 1336 N N . PHE A 1 171 ? 3.630 18.940 -6.877 1.00 88.75 171 PHE A N 1
ATOM 1337 C CA . PHE A 1 171 ? 3.531 20.210 -6.144 1.00 88.75 171 PHE A CA 1
ATOM 1338 C C . PHE A 1 171 ? 2.080 20.708 -6.062 1.00 88.75 171 PHE A C 1
ATOM 1340 O O . PHE A 1 171 ? 1.648 21.180 -5.009 1.00 88.75 171 PHE A O 1
ATOM 1347 N N . GLY A 1 172 ? 1.304 20.544 -7.139 1.00 86.19 172 GLY A N 1
ATOM 1348 C CA . GLY A 1 172 ? -0.128 20.855 -7.172 1.00 86.19 172 GLY A CA 1
ATOM 1349 C C . GLY A 1 172 ? -0.955 20.040 -6.169 1.00 86.19 172 GLY A C 1
ATOM 1350 O O . GLY A 1 172 ? -1.779 20.612 -5.453 1.00 86.19 172 GLY A O 1
ATOM 1351 N N . VAL A 1 173 ? -0.701 18.730 -6.052 1.00 87.50 173 VAL A N 1
ATOM 1352 C CA . VAL A 1 173 ? -1.335 17.861 -5.039 1.00 87.50 173 VAL A CA 1
ATOM 1353 C C . VAL A 1 173 ? -0.984 18.331 -3.626 1.00 87.50 173 VAL A C 1
ATOM 1355 O O . VAL A 1 173 ? -1.875 18.465 -2.785 1.00 87.50 173 VAL A O 1
ATOM 1358 N N . GLY A 1 174 ? 0.293 18.635 -3.370 1.00 89.75 174 GLY A N 1
ATOM 1359 C CA . GLY A 1 174 ? 0.752 19.140 -2.074 1.00 89.75 174 GLY A CA 1
ATOM 1360 C C . GLY A 1 174 ? 0.066 20.450 -1.678 1.00 89.75 174 GLY A C 1
ATOM 1361 O O . GLY A 1 174 ? -0.426 20.585 -0.555 1.00 89.75 174 GLY A O 1
ATOM 1362 N N . PHE A 1 175 ? -0.046 21.389 -2.620 1.00 90.44 175 PHE A N 1
ATOM 1363 C CA . PHE A 1 175 ? -0.746 22.653 -2.403 1.00 90.44 175 PHE A CA 1
ATOM 1364 C C . PHE A 1 175 ? -2.244 22.452 -2.134 1.00 90.44 175 PHE A C 1
ATOM 1366 O O . PHE A 1 175 ? -2.779 23.006 -1.172 1.00 90.44 175 PHE A O 1
ATOM 1373 N N . ALA A 1 176 ? -2.921 21.621 -2.933 1.00 88.12 176 ALA A N 1
ATOM 1374 C CA . ALA A 1 176 ? -4.342 21.325 -2.759 1.00 88.12 176 ALA A CA 1
ATOM 1375 C C . ALA A 1 176 ? -4.634 20.677 -1.395 1.00 88.12 176 ALA A C 1
ATOM 1377 O O . ALA A 1 176 ? -5.590 21.061 -0.718 1.00 88.12 176 ALA A O 1
ATOM 1378 N N . MET A 1 177 ? -3.781 19.749 -0.953 1.00 87.00 177 MET A N 1
ATOM 1379 C CA . MET A 1 177 ? -3.918 19.092 0.347 1.00 87.00 177 MET A CA 1
ATOM 1380 C C . MET A 1 177 ? -3.654 20.058 1.509 1.00 87.00 177 MET A C 1
ATOM 1382 O O . MET A 1 177 ? -4.397 20.065 2.494 1.00 87.00 177 MET A O 1
ATOM 1386 N N . HIS A 1 178 ? -2.658 20.941 1.380 1.00 88.88 178 HIS A N 1
ATOM 1387 C CA . HIS A 1 178 ? -2.411 21.998 2.362 1.00 88.88 178 HIS A CA 1
ATOM 1388 C C . HIS A 1 178 ? -3.621 22.940 2.494 1.00 88.88 178 HIS A C 1
ATOM 1390 O O . HIS A 1 178 ? -4.060 23.247 3.606 1.00 88.88 178 HIS A O 1
ATOM 1396 N N . MET A 1 179 ? -4.223 23.333 1.367 1.00 84.94 179 MET A N 1
ATOM 1397 C CA . MET A 1 179 ? -5.447 24.136 1.348 1.00 84.94 179 MET A CA 1
ATOM 1398 C C . MET A 1 179 ? -6.649 23.382 1.930 1.00 84.94 179 MET A C 1
ATOM 1400 O O . MET A 1 179 ? -7.450 23.989 2.643 1.00 84.94 179 MET A O 1
ATOM 1404 N N . ALA A 1 180 ? -6.784 22.073 1.698 1.00 85.19 180 ALA A N 1
ATOM 1405 C CA . ALA A 1 180 ? -7.842 21.266 2.309 1.00 85.19 180 ALA A CA 1
ATOM 1406 C C . ALA A 1 180 ? -7.762 21.329 3.845 1.00 85.19 180 ALA A C 1
ATOM 1408 O O . ALA A 1 180 ? -8.738 21.704 4.496 1.00 85.19 180 ALA A O 1
ATOM 1409 N N . VAL A 1 181 ? -6.581 21.078 4.419 1.00 84.00 181 VAL A N 1
ATOM 1410 C CA . VAL A 1 181 ? -6.351 21.131 5.875 1.00 84.00 181 VAL A CA 1
ATOM 1411 C C . VAL A 1 181 ? -6.547 22.547 6.433 1.00 84.00 181 VAL A C 1
ATOM 1413 O O . VAL A 1 181 ? -7.134 22.719 7.503 1.00 84.00 181 VAL A O 1
ATOM 1416 N N . ALA A 1 182 ? -6.132 23.584 5.700 1.00 85.69 182 ALA A N 1
ATOM 1417 C CA . ALA A 1 182 ? -6.366 24.973 6.098 1.00 85.69 182 ALA A CA 1
ATOM 1418 C C . ALA A 1 182 ? -7.866 25.328 6.162 1.00 85.69 182 ALA A C 1
ATOM 1420 O O . ALA A 1 182 ? -8.280 26.108 7.021 1.00 85.69 182 ALA A O 1
ATOM 1421 N N . ASN A 1 183 ? -8.694 24.736 5.294 1.00 81.81 183 ASN A N 1
ATOM 1422 C CA . ASN A 1 183 ? -10.146 24.932 5.299 1.00 81.81 183 ASN A CA 1
ATOM 1423 C C . ASN A 1 183 ? -10.866 24.136 6.402 1.00 81.81 183 ASN A C 1
ATOM 1425 O O . ASN A 1 183 ? -11.904 24.601 6.875 1.00 81.81 183 ASN A O 1
ATOM 1429 N N . VAL A 1 184 ? -10.303 23.012 6.872 1.00 80.31 184 VAL A N 1
ATOM 1430 C CA . VAL A 1 184 ? -10.795 22.289 8.068 1.00 80.31 184 VAL A CA 1
ATOM 1431 C C . VAL A 1 184 ? -10.709 23.177 9.307 1.00 80.31 184 VAL A C 1
ATOM 1433 O O . VAL A 1 184 ? -11.674 23.279 10.057 1.00 80.31 184 VAL A O 1
ATOM 1436 N N . ARG A 1 185 ? -9.598 23.909 9.474 1.00 78.31 185 ARG A N 1
ATOM 1437 C CA . ARG A 1 185 ? -9.407 24.845 10.600 1.00 78.31 185 ARG A CA 1
ATOM 1438 C C . ARG A 1 185 ? -10.382 26.026 10.603 1.00 78.31 185 ARG A C 1
ATOM 1440 O O . ARG A 1 185 ? -10.498 26.708 11.610 1.00 78.31 185 ARG A O 1
ATOM 1447 N N . ARG A 1 186 ? -11.049 26.295 9.476 1.00 81.38 186 ARG A N 1
ATOM 1448 C CA . ARG A 1 186 ? -12.048 27.367 9.326 1.00 81.38 186 ARG A CA 1
ATOM 1449 C C . ARG A 1 186 ? -13.489 26.854 9.418 1.00 81.38 186 ARG A C 1
ATOM 1451 O O . ARG A 1 186 ? -14.399 27.598 9.067 1.00 81.38 186 ARG A O 1
ATOM 1458 N N . GLU A 1 187 ? -13.684 25.586 9.796 1.00 82.81 187 GLU A N 1
ATOM 1459 C CA . GLU A 1 187 ? -14.985 24.900 9.915 1.00 82.81 187 GLU A CA 1
ATOM 1460 C C . GLU A 1 187 ? -15.828 24.886 8.623 1.00 82.81 187 GLU A C 1
ATOM 1462 O O . GLU A 1 187 ? -17.011 24.543 8.614 1.00 82.81 187 GLU A O 1
ATOM 1467 N N . ARG A 1 188 ? -15.221 25.202 7.470 1.00 78.69 188 ARG A N 1
ATOM 1468 C CA . ARG A 1 188 ? -15.923 25.229 6.185 1.00 78.69 188 ARG A CA 1
ATOM 1469 C C . ARG A 1 188 ? -15.859 23.855 5.515 1.00 78.69 188 ARG A C 1
ATOM 1471 O O . ARG A 1 188 ? -14.975 23.577 4.704 1.00 78.69 188 ARG A O 1
ATOM 1478 N N . GLN A 1 189 ? -16.845 23.008 5.803 1.00 77.94 189 GLN A N 1
ATOM 1479 C CA . GLN A 1 189 ? -16.895 21.626 5.300 1.00 77.94 189 GLN A CA 1
ATOM 1480 C C . GLN A 1 189 ? -17.003 21.512 3.765 1.00 77.94 189 GLN A C 1
ATOM 1482 O O . GLN A 1 189 ? -16.410 20.621 3.155 1.00 77.94 189 GLN A O 1
ATOM 1487 N N . VAL A 1 190 ? -17.729 22.430 3.114 1.00 83.50 190 VAL A N 1
ATOM 1488 C CA . VAL A 1 190 ? -17.924 22.418 1.651 1.00 83.50 190 VAL A CA 1
ATOM 1489 C C . VAL A 1 190 ? -16.625 22.686 0.872 1.00 83.50 190 VAL A C 1
ATOM 1491 O O . VAL A 1 190 ? -16.295 21.881 -0.003 1.00 83.50 190 VAL A O 1
ATOM 1494 N N . PRO A 1 191 ? -15.856 23.764 1.140 1.00 82.44 191 PRO A N 1
ATOM 1495 C CA . PRO A 1 191 ? -14.580 23.976 0.462 1.00 82.44 191 PRO A CA 1
ATOM 1496 C C . PRO A 1 191 ? -13.540 22.916 0.828 1.00 82.44 191 PRO A C 1
ATOM 1498 O O . PRO A 1 191 ? -12.790 22.521 -0.055 1.00 82.44 191 PRO A O 1
ATOM 1501 N N . PHE A 1 192 ? -13.532 22.389 2.059 1.00 85.06 192 PHE A N 1
ATOM 1502 C CA . PHE A 1 192 ? -12.675 21.253 2.420 1.00 85.06 192 PHE A CA 1
ATOM 1503 C C . PHE A 1 192 ? -12.880 20.061 1.473 1.00 85.06 192 PHE A C 1
ATOM 1505 O O . PHE A 1 192 ? -11.927 19.587 0.855 1.00 85.06 192 PHE A O 1
ATOM 1512 N N . ARG A 1 193 ? -14.134 19.631 1.288 1.00 85.19 193 ARG A N 1
ATOM 1513 C CA . ARG A 1 193 ? -14.458 18.496 0.417 1.00 85.19 193 ARG A CA 1
ATOM 1514 C C . ARG A 1 193 ? -14.107 18.765 -1.051 1.00 85.19 193 ARG A C 1
ATOM 1516 O O . ARG A 1 193 ? -13.628 17.867 -1.735 1.00 85.19 193 ARG A O 1
ATOM 1523 N N . ARG A 1 194 ? -14.291 20.002 -1.533 1.00 88.12 194 ARG A N 1
ATOM 1524 C CA . ARG A 1 194 ? -13.879 20.402 -2.893 1.00 88.12 194 ARG A CA 1
ATOM 1525 C C . ARG A 1 194 ? -12.366 20.316 -3.090 1.00 88.12 194 ARG A C 1
ATOM 1527 O O . ARG A 1 194 ? -11.933 19.791 -4.109 1.00 88.12 194 ARG A O 1
ATOM 1534 N N . TRP A 1 195 ? -11.577 20.790 -2.127 1.00 88.38 195 TRP A N 1
ATOM 1535 C CA . TRP A 1 195 ? -10.117 20.680 -2.178 1.00 88.38 195 TRP A CA 1
ATOM 1536 C C . TRP A 1 195 ? -9.641 19.227 -2.101 1.00 88.38 195 TRP A C 1
ATOM 1538 O O . TRP A 1 195 ? -8.690 18.877 -2.793 1.00 88.38 195 TRP A O 1
ATOM 1548 N N . LEU A 1 196 ? -10.336 18.368 -1.346 1.00 86.31 196 LEU A N 1
ATOM 1549 C CA . LEU A 1 196 ? -10.053 16.931 -1.308 1.00 86.31 196 LEU A CA 1
ATOM 1550 C C . LEU A 1 196 ? -10.299 16.273 -2.675 1.00 86.31 196 LEU A C 1
ATOM 1552 O O . LEU A 1 196 ? -9.416 15.596 -3.191 1.00 86.31 196 LEU A O 1
ATOM 1556 N N . TYR A 1 197 ? -11.451 16.532 -3.307 1.00 88.56 197 TYR A N 1
ATOM 1557 C CA . TYR A 1 197 ? -11.734 16.016 -4.652 1.00 88.56 197 TYR A CA 1
ATOM 1558 C C . TYR A 1 197 ? -10.774 16.565 -5.710 1.00 88.56 197 TYR A C 1
ATOM 1560 O O . TYR A 1 197 ? -10.367 15.824 -6.603 1.00 88.56 197 TYR A O 1
ATOM 1568 N N . ALA A 1 198 ? -10.374 17.835 -5.601 1.00 88.00 198 ALA A N 1
ATOM 1569 C CA . ALA A 1 198 ? -9.363 18.418 -6.476 1.00 88.00 198 ALA A CA 1
ATOM 1570 C C . ALA A 1 198 ? -8.003 17.723 -6.304 1.00 88.00 198 ALA A C 1
ATOM 1572 O O . ALA A 1 198 ? -7.390 17.344 -7.297 1.00 88.00 198 ALA A O 1
ATOM 1573 N N . ALA A 1 199 ? -7.560 17.486 -5.064 1.00 88.19 199 ALA A N 1
ATOM 1574 C CA . ALA A 1 199 ? -6.321 16.764 -4.781 1.00 88.19 199 ALA A CA 1
ATOM 1575 C C . ALA A 1 199 ? -6.357 15.332 -5.341 1.00 88.19 199 ALA A C 1
ATOM 1577 O O . ALA A 1 199 ? -5.407 14.915 -6.001 1.00 88.19 199 ALA A O 1
ATOM 1578 N N . THR A 1 200 ? -7.467 14.608 -5.153 1.00 87.19 200 THR A N 1
ATOM 1579 C CA . THR A 1 200 ? -7.662 13.274 -5.740 1.00 87.19 200 THR A CA 1
ATOM 1580 C C . THR A 1 200 ? -7.618 13.317 -7.268 1.00 87.19 200 THR A C 1
ATOM 1582 O O . THR A 1 200 ? -6.933 12.501 -7.875 1.00 87.19 200 THR A O 1
ATOM 1585 N N . GLY A 1 201 ? -8.289 14.284 -7.902 1.00 88.88 201 GLY A N 1
ATOM 1586 C CA . GLY A 1 201 ? -8.270 14.441 -9.358 1.00 88.88 201 GLY A CA 1
ATOM 1587 C C . GLY A 1 201 ? -6.864 14.701 -9.907 1.00 88.88 201 GLY A C 1
ATOM 1588 O O . GLY A 1 201 ? -6.440 14.037 -10.851 1.00 88.88 201 GLY A O 1
ATOM 1589 N N . ILE A 1 202 ? -6.108 15.608 -9.278 1.00 87.69 202 ILE A N 1
ATOM 1590 C CA . ILE A 1 202 ? -4.720 15.905 -9.667 1.00 87.69 202 ILE A CA 1
ATOM 1591 C C . ILE A 1 202 ? -3.825 14.671 -9.460 1.00 87.69 202 ILE A C 1
ATOM 1593 O O . ILE A 1 202 ? -2.991 14.378 -10.314 1.00 87.69 202 ILE A O 1
ATOM 1597 N N . ALA A 1 203 ? -4.020 13.907 -8.380 1.00 84.94 203 ALA A N 1
ATOM 1598 C CA . ALA A 1 203 ? -3.259 12.685 -8.117 1.00 84.94 203 ALA A CA 1
ATOM 1599 C C . ALA A 1 203 ? -3.521 11.580 -9.157 1.00 84.94 203 ALA A C 1
ATOM 1601 O O . ALA A 1 203 ? -2.589 10.896 -9.575 1.00 84.94 203 ALA A O 1
ATOM 1602 N N . VAL A 1 204 ? -4.763 11.419 -9.626 1.00 88.06 204 VAL A N 1
ATOM 1603 C CA . VAL A 1 204 ? -5.078 10.473 -10.711 1.00 88.06 204 VAL A CA 1
ATOM 1604 C C . VAL A 1 204 ? -4.387 10.890 -12.009 1.00 88.06 204 VAL A C 1
ATOM 1606 O O . VAL A 1 204 ? -3.775 10.056 -12.671 1.00 88.06 204 VAL A O 1
ATOM 1609 N N . ILE A 1 205 ? -4.427 12.183 -12.348 1.00 85.88 205 ILE A N 1
ATOM 1610 C CA . ILE A 1 205 ? -3.728 12.718 -13.524 1.00 85.88 205 ILE A CA 1
ATOM 1611 C C . ILE A 1 205 ? -2.223 12.441 -13.414 1.00 85.88 205 ILE A C 1
ATOM 1613 O O . ILE A 1 205 ? -1.630 11.916 -14.353 1.00 85.88 205 ILE A O 1
ATOM 1617 N N . PHE A 1 206 ? -1.618 12.713 -12.257 1.00 87.81 206 PHE A N 1
ATOM 1618 C CA . PHE A 1 206 ? -0.215 12.402 -11.985 1.00 87.81 206 PHE A CA 1
ATOM 1619 C C . PHE A 1 206 ? 0.124 10.931 -12.264 1.00 87.81 206 PHE A C 1
ATOM 1621 O O . PHE A 1 206 ? 1.080 10.663 -12.990 1.00 87.81 206 PHE A O 1
ATOM 1628 N N . LEU A 1 207 ? -0.683 9.986 -11.767 1.00 84.38 207 LEU A N 1
ATOM 1629 C CA . LEU A 1 207 ? -0.457 8.552 -11.982 1.00 84.38 207 LEU A CA 1
ATOM 1630 C C . LEU A 1 207 ? -0.508 8.163 -13.464 1.00 84.38 207 LEU A C 1
ATOM 1632 O O . LEU A 1 207 ? 0.329 7.385 -13.919 1.00 84.38 207 LEU A O 1
ATOM 1636 N N . VAL A 1 208 ? -1.450 8.723 -14.229 1.00 85.25 208 VAL A N 1
ATOM 1637 C CA . VAL A 1 208 ? -1.558 8.454 -15.671 1.00 85.25 208 VAL A CA 1
ATOM 1638 C C . VAL A 1 208 ? -0.337 8.994 -16.414 1.00 85.25 208 VAL A C 1
ATOM 1640 O O . VAL A 1 208 ? 0.307 8.255 -17.157 1.00 85.25 208 VAL A O 1
ATOM 1643 N N . PHE A 1 209 ? 0.030 10.257 -16.185 1.00 82.94 209 PHE A N 1
ATOM 1644 C CA . PHE A 1 209 ? 1.185 10.871 -16.847 1.00 82.94 209 PHE A CA 1
ATOM 1645 C C . PHE A 1 209 ? 2.501 10.193 -16.466 1.00 82.94 209 PHE A C 1
ATOM 1647 O O . PHE A 1 209 ? 3.372 10.024 -17.319 1.00 82.94 209 PHE A O 1
ATOM 1654 N N . GLN A 1 210 ? 2.635 9.759 -15.215 1.00 86.12 210 GLN A N 1
ATOM 1655 C CA . GLN A 1 210 ? 3.813 9.033 -14.762 1.00 86.12 210 GLN A CA 1
ATOM 1656 C C . GLN A 1 210 ? 3.894 7.627 -15.366 1.00 86.12 210 GLN A C 1
ATOM 1658 O O . GLN A 1 210 ? 4.974 7.206 -15.777 1.00 86.12 210 GLN A O 1
ATOM 1663 N N . SER A 1 211 ? 2.767 6.918 -15.476 1.00 83.88 211 SER A N 1
ATOM 1664 C CA . SER A 1 211 ? 2.714 5.604 -16.124 1.00 83.88 211 SER A CA 1
ATOM 1665 C C . SER A 1 211 ? 3.085 5.689 -17.609 1.00 83.88 211 SER A C 1
ATOM 1667 O O . SER A 1 211 ? 3.917 4.912 -18.077 1.00 83.88 211 SER A O 1
ATOM 1669 N N . LEU A 1 212 ? 2.548 6.679 -18.328 1.00 84.81 212 LEU A N 1
ATOM 1670 C CA . LEU A 1 212 ? 2.877 6.917 -19.737 1.00 84.81 212 LEU A CA 1
ATOM 1671 C C . LEU A 1 212 ? 4.336 7.353 -19.925 1.00 84.81 212 LEU A C 1
ATOM 1673 O O . LEU A 1 212 ? 5.008 6.884 -20.840 1.00 84.81 212 LEU A O 1
ATOM 1677 N N . GLY A 1 213 ? 4.848 8.222 -19.048 1.00 80.88 213 GLY A N 1
ATOM 1678 C CA . GLY A 1 213 ? 6.244 8.661 -19.088 1.00 80.88 213 GLY A CA 1
ATOM 1679 C C . GLY A 1 213 ? 7.235 7.519 -18.871 1.00 80.88 213 GLY A C 1
ATOM 1680 O O . GLY A 1 213 ? 8.258 7.465 -19.551 1.00 80.88 213 GLY A O 1
ATOM 1681 N N . LEU A 1 214 ? 6.913 6.576 -17.981 1.00 82.31 214 LEU A N 1
ATOM 1682 C CA . LEU A 1 214 ? 7.732 5.386 -17.767 1.00 82.31 214 LEU A CA 1
ATOM 1683 C C . LEU A 1 214 ? 7.731 4.465 -18.993 1.00 82.31 214 LEU A C 1
ATOM 1685 O O . LEU A 1 214 ? 8.787 3.964 -19.370 1.00 82.31 214 LEU A O 1
ATOM 1689 N N . HIS A 1 215 ? 6.573 4.270 -19.629 1.00 81.12 215 HIS A N 1
ATOM 1690 C CA . HIS A 1 215 ? 6.474 3.453 -20.839 1.00 81.12 215 HIS A CA 1
ATOM 1691 C C . HIS A 1 215 ? 7.326 4.020 -21.978 1.00 81.12 215 HIS A C 1
ATOM 1693 O O . HIS A 1 215 ? 8.145 3.302 -22.543 1.00 81.12 215 HIS A O 1
ATOM 1699 N N . ALA A 1 216 ? 7.212 5.327 -22.238 1.00 79.44 216 ALA A N 1
ATOM 1700 C CA . ALA A 1 216 ? 7.995 6.004 -23.270 1.00 79.44 216 ALA A CA 1
ATOM 1701 C C . ALA A 1 216 ? 9.511 5.912 -23.013 1.00 79.44 216 ALA A C 1
ATOM 1703 O O . ALA A 1 216 ? 10.296 5.748 -23.942 1.00 79.44 216 ALA A O 1
ATOM 1704 N N . LEU A 1 217 ? 9.938 5.988 -21.746 1.00 76.75 217 LEU A N 1
ATOM 1705 C CA . LEU A 1 217 ? 11.348 5.837 -21.377 1.00 76.75 217 LEU A CA 1
ATOM 1706 C C . LEU A 1 217 ? 11.848 4.405 -21.607 1.00 76.75 217 LEU A C 1
ATOM 1708 O O . LEU A 1 217 ? 12.955 4.215 -22.109 1.00 76.75 217 LEU A O 1
ATOM 1712 N N . LEU A 1 218 ? 11.033 3.403 -21.272 1.00 78.44 218 LEU A N 1
ATOM 1713 C CA . LEU A 1 218 ? 11.364 1.996 -21.502 1.00 78.44 218 LEU A CA 1
ATOM 1714 C C . LEU A 1 218 ? 11.449 1.656 -22.993 1.00 78.44 218 LEU A C 1
ATOM 1716 O O . LEU A 1 218 ? 12.337 0.899 -23.374 1.00 78.44 218 LEU A O 1
ATOM 1720 N N . GLU A 1 219 ? 10.575 2.220 -23.827 1.00 79.44 219 GLU A N 1
ATOM 1721 C CA . GLU A 1 219 ? 10.630 2.061 -25.287 1.00 79.44 219 GLU A CA 1
ATOM 1722 C C . GLU A 1 219 ? 11.915 2.661 -25.863 1.00 79.44 219 GLU A C 1
ATOM 1724 O O . GLU A 1 219 ? 12.664 1.949 -26.525 1.00 79.44 219 GLU A O 1
ATOM 1729 N N . MET A 1 220 ? 12.261 3.902 -25.496 1.00 72.75 220 MET A N 1
ATOM 1730 C CA . MET A 1 220 ? 13.523 4.523 -25.926 1.00 72.75 220 MET A CA 1
ATOM 1731 C C . MET A 1 220 ? 14.757 3.712 -25.504 1.00 72.75 220 MET A C 1
ATOM 1733 O O . MET A 1 220 ? 15.726 3.618 -26.254 1.00 72.75 220 MET A O 1
ATOM 1737 N N . HIS A 1 221 ? 14.744 3.120 -24.305 1.00 73.94 221 HIS A N 1
ATOM 1738 C CA . HIS A 1 221 ? 15.849 2.281 -23.840 1.00 73.94 221 HIS A CA 1
ATOM 1739 C C .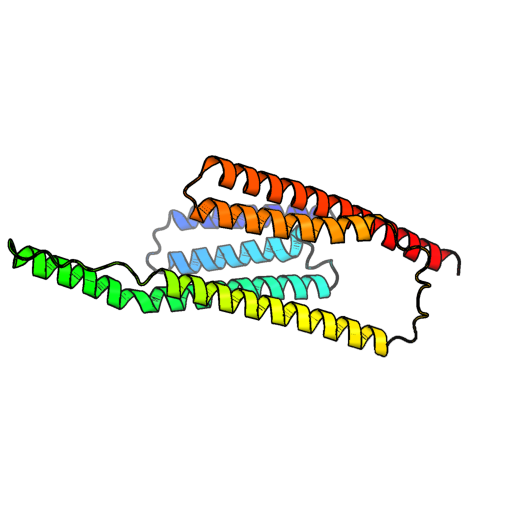 HIS A 1 221 ? 15.905 0.928 -24.563 1.00 73.94 221 HIS A C 1
ATOM 1741 O O . HIS A 1 221 ? 16.989 0.422 -24.839 1.00 73.94 221 HIS A O 1
ATOM 1747 N N . ARG A 1 222 ? 14.743 0.345 -24.878 1.00 76.62 222 ARG A N 1
ATOM 1748 C CA . ARG A 1 222 ? 14.642 -0.898 -25.646 1.00 76.62 222 ARG A CA 1
ATOM 1749 C C . ARG A 1 222 ? 15.160 -0.716 -27.070 1.00 76.62 222 ARG A C 1
ATOM 1751 O O . ARG A 1 222 ? 15.888 -1.581 -27.541 1.00 76.62 222 ARG A O 1
ATOM 1758 N N . ASP A 1 223 ? 14.809 0.383 -27.726 1.00 76.88 223 ASP A N 1
ATOM 1759 C CA . ASP A 1 223 ? 15.230 0.665 -29.100 1.00 76.88 223 ASP A CA 1
ATOM 1760 C C . ASP A 1 223 ? 16.740 0.939 -29.169 1.00 76.88 223 ASP A C 1
ATOM 1762 O O . ASP A 1 223 ? 17.436 0.358 -29.996 1.00 76.88 223 ASP A O 1
ATOM 1766 N N . ALA A 1 224 ? 17.285 1.680 -28.197 1.00 70.25 224 ALA A N 1
ATOM 1767 C CA . ALA A 1 224 ? 18.726 1.918 -28.080 1.00 70.25 224 ALA A CA 1
ATOM 1768 C C . ALA A 1 224 ? 19.572 0.642 -27.871 1.00 70.25 224 ALA A C 1
ATOM 1770 O O . ALA A 1 224 ? 20.758 0.648 -28.185 1.00 70.25 224 ALA A O 1
ATOM 1771 N N . LEU A 1 225 ? 18.990 -0.435 -27.330 1.00 67.94 225 LEU A N 1
ATOM 1772 C CA . LEU A 1 225 ? 19.648 -1.742 -27.188 1.00 67.94 225 LEU A CA 1
ATOM 1773 C C . LEU A 1 225 ? 19.532 -2.621 -28.442 1.00 67.94 225 LEU A C 1
ATOM 1775 O O . LEU A 1 225 ? 20.289 -3.577 -28.562 1.00 67.94 225 LEU A O 1
ATOM 1779 N N . ASN A 1 226 ? 18.574 -2.348 -29.333 1.00 73.62 226 ASN A N 1
ATOM 1780 C CA . ASN A 1 226 ? 18.399 -3.103 -30.578 1.00 73.62 226 ASN A CA 1
ATOM 1781 C C . ASN A 1 226 ? 19.217 -2.512 -31.739 1.00 73.62 226 ASN A C 1
ATOM 1783 O O . ASN A 1 226 ? 19.542 -3.242 -32.673 1.00 73.62 226 ASN A O 1
ATOM 1787 N N . ASP A 1 227 ? 19.535 -1.216 -31.676 1.00 65.19 227 ASP A N 1
ATOM 1788 C CA . ASP A 1 227 ? 20.290 -0.484 -32.704 1.00 65.19 227 ASP A CA 1
ATOM 1789 C C . ASP A 1 227 ? 21.824 -0.484 -32.481 1.00 65.19 227 ASP A C 1
ATOM 1791 O O . ASP A 1 227 ? 22.557 0.068 -33.307 1.00 65.19 227 ASP A O 1
ATOM 1795 N N . GLY A 1 228 ? 22.321 -1.079 -31.386 1.00 51.69 228 GLY A N 1
ATOM 1796 C CA . GLY A 1 228 ? 23.750 -1.201 -31.041 1.00 51.69 228 GLY A CA 1
ATOM 1797 C C . GLY A 1 228 ? 24.229 -2.645 -30.982 1.00 51.69 228 GLY A C 1
ATOM 1798 O O . GLY A 1 228 ? 25.391 -2.882 -31.383 1.00 51.69 228 GLY A O 1
#

Sequence (228 aa):
MPIPILLGTFVALLFFTGLTVFLADQHLGEIDIWIALAIATIKAGLVATYFMHLRYDKPINVLFFLFCLGFVALFFSITLLDSEQYQPQIKEFYENTTVVTATETSSFSSVTMRRDEYQAKFGFALFIASLTMFFLASIAAYGIIRFASDAPAISIGSFPPSLIVSTLSMFGVGFAMHMAVANVRRERQVPFRRWLYAATGIAVIFLVFQSLGLHALLEMHRDALNDG

Foldseek 3Di:
DDPVVVVVLVVVLVVLVVVLVVLVVVCPDPCNVVVNVVSVVVNVVSCCVVVVVCVPDDVVVVVVVVVVVVVVVVVVVVVVVVVVVCVVVVVVVVVVVVVCVVPDPDDDDPPDPPDVVVVVVVVVVVVVVVVVVVVVVVVVVVVVVVVVDPDDDDDPPCQPCLVVVLVVLVVVLVVLQVVLVVVVVVVNPVSNVVSVVVSVVSVVVSVVSVVVSVVVVVVVVVVVVVVD

pLDDT: mean 80.18, std 10.33, range [50.75, 95.25]

Radius of gyration: 27.07 Å; chains: 1; bounding box: 56×56×78 Å